Protein AF-A0A167C8M7-F1 (afdb_monomer)

Nearest PDB structures (foldseek):
  5mrf-assembly1_8  TM=6.762E-01  e=2.233E-06  Saccharomyces cerevisiae
  8any-assembly1_h  TM=6.180E-01  e=1.194E-03  Homo sapiens
  7of0-assembly1_h  TM=5.693E-01  e=2.804E-03  Homo sapiens

InterPro domains:
  IPR018305 Large ribosomal subunit protein mL50 [PF10501] (111-212)
  IPR036736 ACP-like superfamily [G3DSA:1.10.1200.10] (110-186)

Foldseek 3Di:
DDDDDDDDDDDDDDPPPPPPPDDDPDDDDCDPCVVVVVVVDDDPPDPDPDDDDPVVVVVVVVVVPPPPPPPPPPPDDDDDDDDPPPPCVVVCPPDDDPDQQDAAADLPADLVQLVVQLVVLLCVLVVPDPCPDDDQQADFPPPPVSLVSSVSSSCRSVSHDDDVVQSVVDTTSVSVSCCCVPRHYSDDADPVCRPDDDDDQVVCPPHPDDDDDPVVVVVVVVVVVVVVVVVVVVVVVVVVVVVVVVVVVD

Solvent-accessible surface area (backbone atoms only — not comparable to full-atom values): 16236 Å² total; per-residue (Å²): 133,91,82,92,83,81,88,81,87,80,82,74,81,82,77,79,77,78,78,75,83,73,75,84,81,70,78,87,68,87,48,85,65,50,58,59,53,50,73,69,57,68,72,87,87,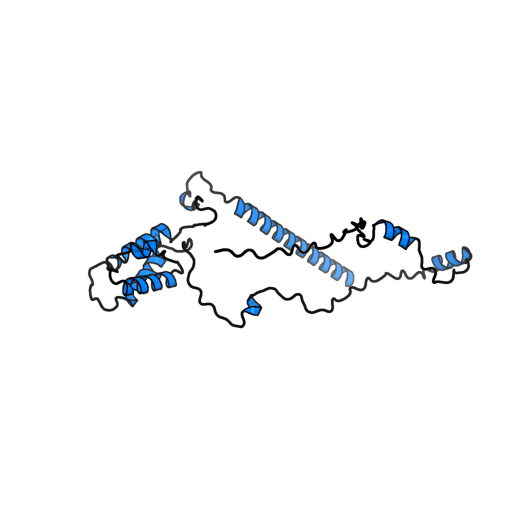56,84,81,77,76,87,72,58,72,70,59,58,51,52,50,64,73,66,64,71,71,74,78,76,69,79,72,77,74,79,76,77,86,86,69,81,73,81,77,75,85,53,64,75,75,72,41,78,88,67,80,79,86,75,74,52,80,35,66,48,37,53,86,42,49,67,66,59,53,53,51,39,52,49,55,38,42,57,70,76,54,75,79,66,86,68,86,80,65,62,75,41,74,41,72,34,78,54,63,68,58,37,50,54,44,53,51,46,37,23,62,72,71,44,30,42,78,55,67,81,53,62,74,69,48,48,31,47,41,51,51,50,53,48,41,52,76,62,16,34,56,29,84,83,45,89,93,44,79,86,66,80,85,79,64,66,74,82,38,64,94,51,102,60,84,86,76,63,68,66,61,51,54,53,50,53,53,49,53,51,52,50,52,52,50,52,51,53,51,52,51,50,53,53,50,52,53,50,51,52,52,64,74,76,106

Mean predicted aligned error: 18.09 Å

Sequence (250 aa):
MLSLRRSLQTIAPRLALQQHRQLSSSIPRSNLFDFFRRAGVKDESKPVPKQTKTKDVMKELESGESEVVSDKRVKLRVLGAPPKDESWEQERNQFEVNAWPLKATAPELQETQVTEALQNAYNKHFTSSNDTSASYLDQSLDDLNLRFSYTKEVSRELSVIIPDAVLSKVQTIGDVYEYLTTKVAGRRYDENQPEAIYLDPKEFEGLNITIRDAISEKRNKKLRFKEALAGARNAEKARQEELLQKALNS

Radius of gyration: 40.82 Å; Cα contacts (8 Å, |Δi|>4): 119; chains: 1; bounding box: 122×53×118 Å

Organism: NCBI:txid796027

pLDDT: mean 78.9, std 16.93, range [40.25, 97.81]

Structure (mmCIF, N/CA/C/O backbone):
data_AF-A0A167C8M7-F1
#
_entry.id   AF-A0A167C8M7-F1
#
loop_
_atom_site.group_PDB
_atom_site.id
_atom_site.type_symbol
_atom_site.label_atom_id
_atom_site.label_alt_id
_atom_site.label_comp_id
_atom_site.label_asym_id
_atom_site.label_entity_id
_atom_site.label_seq_id
_atom_site.pdbx_PDB_ins_code
_atom_site.Cartn_x
_atom_site.Cartn_y
_atom_site.Cartn_z
_atom_site.occupancy
_atom_site.B_iso_or_equiv
_atom_site.auth_seq_id
_atom_site.auth_comp_id
_atom_site.auth_asym_id
_atom_site.auth_atom_id
_atom_site.pdbx_PDB_model_num
ATOM 1 N N . MET A 1 1 ? -77.898 13.183 -22.026 1.00 40.25 1 MET A N 1
ATOM 2 C CA . MET A 1 1 ? -77.625 14.331 -22.920 1.00 40.25 1 MET A CA 1
ATOM 3 C C . MET A 1 1 ? -76.285 14.065 -23.599 1.00 40.25 1 MET A C 1
ATOM 5 O O . MET A 1 1 ? -75.279 14.039 -22.915 1.00 40.25 1 MET A O 1
ATOM 9 N N . LEU A 1 2 ? -76.268 13.476 -24.798 1.00 44.06 2 LEU A N 1
ATOM 10 C CA . LEU A 1 2 ? -76.227 14.173 -26.096 1.00 44.06 2 LEU A CA 1
ATOM 11 C C . LEU A 1 2 ? -75.115 15.228 -26.182 1.00 44.06 2 LEU A C 1
ATOM 13 O O . LEU A 1 2 ? -75.292 16.328 -25.678 1.00 44.06 2 LEU A O 1
ATOM 17 N N . SER A 1 3 ? -74.030 14.904 -26.896 1.00 44.78 3 SER A N 1
ATOM 18 C CA . SER A 1 3 ? -73.444 15.790 -27.917 1.00 44.78 3 SER A CA 1
ATOM 19 C C . SER A 1 3 ? -72.252 15.123 -28.622 1.00 44.78 3 SER A C 1
ATOM 21 O O . SER A 1 3 ? -71.122 15.149 -28.141 1.00 44.78 3 SER A O 1
ATOM 23 N N . LEU A 1 4 ? -72.525 14.581 -29.812 1.00 50.12 4 LEU A N 1
ATOM 24 C CA . LEU A 1 4 ? -71.560 14.345 -30.888 1.00 50.12 4 LEU A CA 1
ATOM 25 C C . LEU A 1 4 ? -70.934 15.663 -31.370 1.00 50.12 4 LEU A C 1
ATOM 27 O O . LEU A 1 4 ? -71.700 16.570 -31.684 1.00 50.12 4 LEU A O 1
ATOM 31 N N . ARG A 1 5 ? -69.612 15.706 -31.612 1.00 51.19 5 ARG A N 1
ATOM 32 C CA . ARG A 1 5 ? -68.960 16.474 -32.708 1.00 51.19 5 ARG A CA 1
ATOM 33 C C . ARG A 1 5 ? -67.651 15.765 -33.097 1.00 51.19 5 ARG A C 1
ATOM 35 O O . ARG A 1 5 ? -66.756 15.639 -32.279 1.00 51.19 5 ARG A O 1
ATOM 42 N N . ARG A 1 6 ? -67.653 15.031 -34.215 1.00 48.00 6 ARG A N 1
ATOM 43 C CA . ARG A 1 6 ? -67.211 15.429 -35.574 1.00 48.00 6 ARG A CA 1
ATOM 44 C C . ARG A 1 6 ? -65.689 15.411 -35.781 1.00 48.00 6 ARG A C 1
ATOM 46 O O . ARG A 1 6 ? -64.985 16.363 -35.482 1.00 48.00 6 ARG A O 1
ATOM 53 N N . SER A 1 7 ? -65.264 14.294 -36.371 1.00 53.62 7 SER A N 1
ATOM 54 C CA . SER A 1 7 ? -64.335 14.156 -37.500 1.00 53.62 7 SER A CA 1
ATOM 55 C C . SER A 1 7 ? -63.682 15.428 -38.052 1.00 53.62 7 SER A C 1
ATOM 57 O O . SER A 1 7 ? -64.384 16.273 -38.603 1.00 53.62 7 SER A O 1
ATOM 59 N N . LEU A 1 8 ? -62.350 15.418 -38.109 1.00 45.66 8 LEU A N 1
ATOM 60 C CA . LEU A 1 8 ? -61.586 15.741 -39.317 1.00 45.66 8 LEU A CA 1
ATOM 61 C C . LEU A 1 8 ? -60.343 14.838 -39.345 1.00 45.66 8 LEU A C 1
ATOM 63 O O . LEU A 1 8 ? -59.376 15.062 -38.627 1.00 45.66 8 LEU A O 1
ATOM 67 N N . GLN A 1 9 ? -60.404 13.779 -40.155 1.00 48.75 9 GLN A N 1
ATOM 68 C CA . GLN A 1 9 ? -59.218 13.058 -40.607 1.00 48.75 9 GLN A CA 1
ATOM 69 C C . GLN A 1 9 ? -58.539 13.925 -41.667 1.00 48.75 9 GLN A C 1
ATOM 71 O O . GLN A 1 9 ? -59.037 14.062 -42.784 1.00 48.75 9 GLN A O 1
ATOM 76 N N . THR A 1 10 ? -57.409 14.526 -41.322 1.00 47.88 10 THR A N 1
ATOM 77 C CA . THR A 1 10 ? -56.488 15.104 -42.297 1.00 47.88 10 THR A CA 1
ATOM 78 C C . THR A 1 10 ? -55.690 13.973 -42.937 1.00 47.88 10 THR A C 1
ATOM 80 O O . THR A 1 10 ? -54.764 13.411 -42.357 1.00 47.88 10 THR A O 1
ATOM 83 N N . ILE A 1 11 ? -56.092 13.618 -44.155 1.00 50.69 11 ILE A N 1
ATOM 84 C CA . ILE A 1 11 ? -55.345 12.748 -45.061 1.00 50.69 11 ILE A CA 1
ATOM 85 C C . ILE A 1 11 ? -54.146 13.560 -45.563 1.00 50.69 11 ILE A C 1
ATOM 87 O O . ILE A 1 11 ? -54.296 14.444 -46.403 1.00 50.69 11 ILE A O 1
ATOM 91 N N . ALA A 1 12 ? -52.960 13.291 -45.022 1.00 53.34 12 ALA A N 1
ATOM 92 C CA . ALA A 1 12 ? -51.718 13.817 -45.575 1.00 53.34 12 ALA A CA 1
ATOM 93 C C . ALA A 1 12 ? -51.323 12.999 -46.823 1.00 53.34 12 ALA A C 1
ATOM 95 O O . ALA A 1 12 ? -51.389 11.765 -46.787 1.00 53.34 12 ALA A O 1
ATOM 96 N N . PRO A 1 13 ? -50.904 13.640 -47.928 1.00 54.22 13 PRO A N 1
ATOM 97 C CA . PRO A 1 13 ? -50.446 12.927 -49.110 1.00 54.22 13 PRO A CA 1
ATOM 98 C C . PRO A 1 13 ? -49.127 12.207 -48.813 1.00 54.22 13 PRO A C 1
ATOM 100 O O . PRO A 1 13 ? -48.150 12.788 -48.340 1.00 54.22 13 PRO A O 1
ATOM 103 N N . ARG A 1 14 ? -49.117 10.908 -49.108 1.00 46.34 14 ARG A N 1
ATOM 104 C CA . ARG A 1 14 ? -47.959 10.018 -49.036 1.00 46.34 14 ARG A CA 1
ATOM 105 C C . ARG A 1 14 ? -46.930 10.484 -50.074 1.00 46.34 14 ARG A C 1
ATOM 107 O O . ARG A 1 14 ? -47.054 10.167 -51.253 1.00 46.34 14 ARG A O 1
ATOM 114 N N . LEU A 1 15 ? -45.938 11.264 -49.643 1.00 46.91 15 LEU A N 1
ATOM 115 C CA . LEU A 1 15 ? -44.771 11.601 -50.457 1.00 46.91 15 LEU A CA 1
ATOM 116 C C . LEU A 1 15 ? -44.031 10.303 -50.796 1.00 46.91 15 LEU A C 1
ATOM 118 O O . LEU A 1 15 ? -43.447 9.652 -49.929 1.00 46.91 15 LEU A O 1
ATOM 122 N N . ALA A 1 16 ? -44.107 9.904 -52.062 1.00 53.62 16 ALA A N 1
ATOM 123 C CA . ALA A 1 16 ? -43.316 8.821 -52.614 1.00 53.62 16 ALA A CA 1
ATOM 124 C C . ALA A 1 16 ? -41.836 9.226 -52.570 1.00 53.62 16 ALA A C 1
ATOM 126 O O . ALA A 1 16 ? -41.355 9.977 -53.415 1.00 53.62 16 ALA A O 1
ATOM 127 N N . LEU A 1 17 ? -41.114 8.737 -51.562 1.00 49.03 17 LEU A N 1
ATOM 128 C CA . LEU A 1 17 ? -39.657 8.769 -51.534 1.00 49.03 17 LEU A CA 1
ATOM 129 C C . LEU A 1 17 ? -39.145 7.867 -52.661 1.00 49.03 17 LEU A C 1
ATOM 131 O O . LEU A 1 17 ? -39.061 6.647 -52.511 1.00 49.03 17 LEU A O 1
ATOM 135 N N . GLN A 1 18 ? -38.817 8.473 -53.803 1.00 54.31 18 GLN A N 1
ATOM 136 C CA . GLN A 1 18 ? -37.949 7.860 -54.799 1.00 54.31 18 GLN A CA 1
ATOM 137 C C . GLN A 1 18 ? -36.628 7.504 -54.111 1.00 54.31 18 GLN A C 1
ATOM 139 O O . GLN A 1 18 ? -35.797 8.365 -53.826 1.00 54.31 18 GLN A O 1
ATOM 144 N N . GLN A 1 19 ? -36.435 6.218 -53.834 1.00 53.78 19 GLN A N 1
ATOM 145 C CA . GLN A 1 19 ? -35.141 5.676 -53.453 1.00 53.78 19 GLN A CA 1
ATOM 146 C C . GLN A 1 19 ? -34.231 5.709 -54.684 1.00 53.78 19 GLN A C 1
ATOM 148 O O . GLN A 1 19 ? -34.108 4.730 -55.421 1.00 53.78 19 GLN A O 1
ATOM 153 N N . HIS A 1 20 ? -33.587 6.849 -54.926 1.00 51.12 20 HIS A N 1
ATOM 154 C CA . HIS A 1 20 ? -32.415 6.872 -55.785 1.00 51.12 20 HIS A CA 1
ATOM 155 C C . HIS A 1 20 ? -31.320 6.064 -55.090 1.00 51.12 20 HIS A C 1
ATOM 157 O O . HIS A 1 20 ? -30.778 6.467 -54.062 1.00 51.12 20 HIS A O 1
ATOM 163 N N . ARG A 1 21 ? -31.010 4.898 -55.660 1.00 52.81 21 ARG A N 1
ATOM 164 C CA . ARG A 1 21 ? -29.826 4.101 -55.337 1.00 52.81 21 ARG A CA 1
ATOM 165 C C . ARG A 1 21 ? -28.597 4.948 -55.683 1.00 52.81 21 ARG A C 1
ATOM 167 O O . ARG A 1 21 ? -28.106 4.912 -56.808 1.00 52.81 21 ARG A O 1
ATOM 174 N N . GLN A 1 22 ? -28.137 5.769 -54.746 1.00 59.94 22 GLN A N 1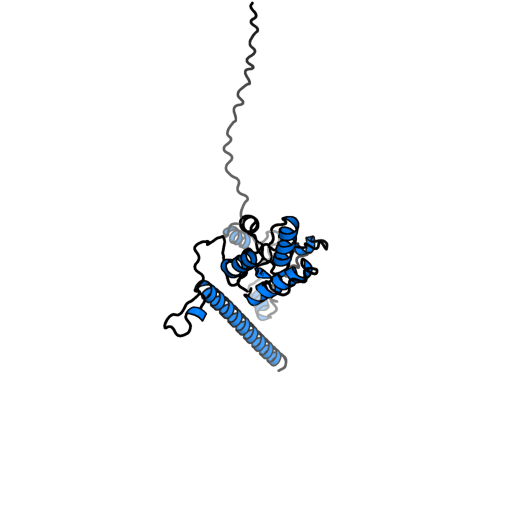
ATOM 175 C CA . GLN A 1 22 ? -26.849 6.431 -54.877 1.00 59.94 22 GLN A CA 1
ATOM 176 C C . GLN A 1 22 ? -25.775 5.379 -54.606 1.00 59.94 22 GLN A C 1
ATOM 178 O O . GLN A 1 22 ? -25.647 4.865 -53.496 1.00 59.94 22 GLN A O 1
ATOM 183 N N . LEU A 1 23 ? -25.060 4.993 -55.662 1.00 59.38 23 LEU A N 1
ATOM 184 C CA . LEU A 1 23 ? -23.834 4.214 -55.539 1.00 59.38 23 LEU A CA 1
ATOM 185 C C . LEU A 1 23 ? -22.848 5.036 -54.703 1.00 59.38 23 LEU A C 1
ATOM 187 O O . LEU A 1 23 ? -22.709 6.238 -54.929 1.00 59.38 23 LEU A O 1
ATOM 191 N N . SER A 1 24 ? -22.199 4.412 -53.718 1.00 52.16 24 SER A N 1
ATOM 192 C CA . SER A 1 24 ? -21.278 5.115 -52.831 1.00 52.16 24 SER A CA 1
ATOM 193 C C . SER A 1 24 ? -20.104 5.681 -53.635 1.00 52.16 24 SER A C 1
ATOM 195 O O . SER A 1 24 ? -19.261 4.956 -54.158 1.00 52.16 24 SER A O 1
ATOM 197 N N . SER A 1 25 ? -20.032 7.006 -53.742 1.00 56.84 25 SER A N 1
ATOM 198 C CA . SER A 1 25 ? -18.831 7.677 -54.224 1.00 56.84 25 SER A CA 1
ATOM 199 C C . SER A 1 25 ? -17.836 7.735 -53.067 1.00 56.84 25 SER A C 1
ATOM 201 O O . SER A 1 25 ? -17.826 8.681 -52.278 1.00 56.84 25 SER A O 1
ATOM 203 N N . SER A 1 26 ? -17.021 6.695 -52.911 1.00 59.31 26 SER A N 1
ATOM 204 C CA . SER A 1 26 ? -15.852 6.791 -52.040 1.00 59.31 26 SER A CA 1
ATOM 205 C C . SER A 1 26 ? -14.874 7.810 -52.626 1.00 59.31 26 SER A C 1
ATOM 207 O O . SER A 1 26 ? -14.580 7.764 -53.820 1.00 59.31 26 SER A O 1
ATOM 209 N N . ILE A 1 27 ? -14.350 8.693 -51.775 1.00 60.81 27 ILE A N 1
ATOM 210 C CA . ILE A 1 27 ? -13.248 9.615 -52.085 1.00 60.81 27 ILE A CA 1
ATOM 211 C C . ILE A 1 27 ? -12.134 8.826 -52.801 1.00 60.81 27 ILE A C 1
ATOM 213 O O . ILE A 1 27 ? -11.752 7.767 -52.289 1.00 60.81 27 ILE A O 1
ATOM 217 N N . PRO A 1 28 ? -11.616 9.286 -53.959 1.00 60.00 28 PRO A N 1
ATOM 218 C CA . PRO A 1 28 ? -10.570 8.575 -54.682 1.00 60.00 28 PRO A CA 1
ATOM 219 C C . PRO A 1 28 ? -9.331 8.474 -53.792 1.00 60.00 28 PRO A C 1
ATOM 221 O O . PRO A 1 28 ? -8.640 9.456 -53.527 1.00 60.00 28 PRO A O 1
ATOM 224 N N . ARG A 1 29 ? -9.072 7.268 -53.288 1.00 62.25 29 ARG A N 1
ATOM 225 C CA . ARG A 1 29 ? -7.808 6.947 -52.634 1.00 62.25 29 ARG A CA 1
ATOM 226 C C . ARG A 1 29 ? -6.784 6.750 -53.738 1.00 62.25 29 ARG A C 1
ATOM 228 O O . ARG A 1 29 ? -7.039 5.991 -54.668 1.00 62.25 29 ARG A O 1
ATOM 235 N N . SER A 1 30 ? -5.651 7.439 -53.631 1.00 68.62 30 SER A N 1
ATOM 236 C CA . SER A 1 30 ? -4.503 7.226 -54.509 1.00 68.62 30 SER A CA 1
ATOM 237 C C . SER A 1 30 ? -4.119 5.751 -54.446 1.00 68.62 30 SER A C 1
ATOM 239 O O . SER A 1 30 ? -3.636 5.275 -53.413 1.00 68.62 30 SER A O 1
ATOM 241 N N . ASN A 1 31 ? -4.392 5.012 -55.514 1.00 70.75 31 ASN A N 1
ATOM 242 C CA . ASN A 1 31 ? -4.082 3.593 -55.558 1.00 70.75 31 ASN A CA 1
ATOM 243 C C . ASN A 1 31 ? -2.588 3.418 -55.834 1.00 70.75 31 ASN A C 1
ATOM 245 O O . ASN A 1 31 ? -1.957 4.260 -56.471 1.00 70.75 31 ASN A O 1
ATOM 249 N N . LEU A 1 32 ? -2.015 2.290 -55.408 1.00 71.31 32 LEU A N 1
ATOM 250 C CA . LEU A 1 32 ? -0.601 1.958 -55.644 1.00 71.31 32 LEU A CA 1
ATOM 251 C C . LEU A 1 32 ? -0.219 2.035 -57.142 1.00 71.31 32 LEU A C 1
ATOM 253 O O . LEU A 1 32 ? 0.917 2.335 -57.493 1.00 71.31 32 LEU A O 1
ATOM 257 N N . PHE A 1 33 ? -1.199 1.839 -58.030 1.00 68.88 33 PHE A N 1
ATOM 258 C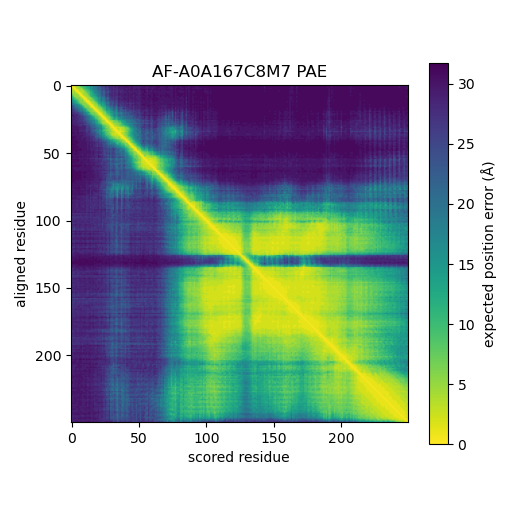 CA . PHE A 1 33 ? -1.052 1.938 -59.482 1.00 68.88 33 PHE A CA 1
ATOM 259 C C . PHE A 1 33 ? -1.110 3.368 -60.052 1.00 68.88 33 PHE A C 1
ATOM 261 O O . PHE A 1 33 ? -0.660 3.578 -61.179 1.00 68.88 33 PHE A O 1
ATOM 268 N N . ASP A 1 34 ? -1.582 4.368 -59.299 1.00 69.62 34 ASP A N 1
ATOM 269 C CA . ASP A 1 34 ? -1.527 5.776 -59.735 1.00 69.62 34 ASP A CA 1
ATOM 270 C C . ASP A 1 34 ? -0.088 6.297 -59.780 1.00 69.62 34 ASP A C 1
ATOM 272 O O . ASP A 1 34 ? 0.240 7.156 -60.600 1.00 69.62 34 ASP A O 1
ATOM 276 N N . PHE A 1 35 ? 0.798 5.734 -58.953 1.00 67.56 35 PHE A N 1
ATOM 277 C CA . PHE A 1 35 ? 2.224 6.056 -58.963 1.00 67.56 35 PHE A CA 1
ATOM 278 C C . PHE A 1 35 ? 2.883 5.673 -60.299 1.00 67.56 35 PHE A C 1
ATOM 280 O O . PHE A 1 35 ? 3.650 6.451 -60.860 1.00 67.56 35 PHE A O 1
ATOM 287 N N . PHE A 1 36 ? 2.512 4.521 -60.867 1.00 68.81 36 PHE A N 1
ATOM 288 C CA . PHE A 1 36 ? 3.015 4.072 -62.170 1.00 68.81 36 PHE A CA 1
ATOM 289 C C . PHE A 1 36 ? 2.420 4.865 -63.338 1.00 68.81 36 PHE A C 1
ATOM 291 O O . PHE A 1 36 ? 3.121 5.133 -64.311 1.00 68.81 36 PHE A O 1
ATOM 298 N N . ARG A 1 37 ? 1.159 5.305 -63.231 1.00 68.19 37 ARG A N 1
ATOM 299 C CA . ARG A 1 37 ? 0.557 6.207 -64.227 1.00 68.19 37 ARG A CA 1
ATOM 300 C C . ARG A 1 37 ? 1.222 7.584 -64.219 1.00 68.19 37 ARG A C 1
ATOM 302 O O . ARG A 1 37 ? 1.524 8.107 -65.285 1.00 68.19 37 ARG A O 1
ATOM 309 N N . ARG A 1 38 ? 1.529 8.142 -63.043 1.00 61.25 38 ARG A N 1
ATOM 310 C CA . ARG A 1 38 ? 2.272 9.411 -62.922 1.00 61.25 38 ARG A CA 1
ATOM 311 C C . ARG A 1 38 ? 3.724 9.313 -63.384 1.00 61.25 38 ARG A C 1
ATOM 313 O O . ARG A 1 38 ? 4.218 10.261 -63.973 1.00 61.25 38 ARG A O 1
ATOM 320 N N . ALA A 1 39 ? 4.393 8.179 -63.182 1.00 60.41 39 ALA A N 1
ATOM 321 C CA . ALA A 1 39 ? 5.754 7.979 -63.685 1.00 60.41 39 ALA A CA 1
ATOM 322 C C . ALA A 1 39 ? 5.833 7.931 -65.229 1.00 60.41 39 ALA A C 1
ATOM 324 O O . ALA A 1 39 ? 6.894 8.197 -65.792 1.00 60.41 39 ALA A O 1
ATOM 325 N N . GLY A 1 40 ? 4.724 7.610 -65.909 1.00 56.81 40 GLY A N 1
ATOM 326 C CA . GLY A 1 40 ? 4.611 7.642 -67.373 1.00 56.81 40 GLY A CA 1
ATOM 327 C C . GLY A 1 40 ? 4.167 8.991 -67.948 1.00 56.81 40 GLY A C 1
ATOM 328 O O . GLY A 1 40 ? 4.522 9.315 -69.078 1.00 56.81 40 GLY A O 1
ATOM 329 N N . VAL A 1 41 ? 3.439 9.802 -67.176 1.00 56.47 41 VAL A N 1
ATOM 330 C CA . VAL A 1 41 ? 3.037 11.162 -67.563 1.00 56.47 41 VAL A CA 1
ATOM 331 C C . VAL A 1 41 ? 4.114 12.134 -67.087 1.00 56.47 41 VAL A C 1
ATOM 333 O O . VAL A 1 41 ? 3.990 12.784 -66.053 1.00 56.47 41 VAL A O 1
ATOM 336 N N . LYS A 1 42 ? 5.213 12.206 -67.843 1.00 56.00 42 LYS A N 1
ATOM 337 C CA . LYS A 1 42 ? 6.086 13.382 -67.789 1.00 56.00 42 LYS A CA 1
ATOM 338 C C . LYS A 1 42 ? 5.271 14.564 -68.304 1.00 56.00 42 LYS A C 1
ATOM 340 O O . LYS A 1 42 ? 4.734 14.483 -69.401 1.00 56.00 42 LYS A O 1
ATOM 345 N N . ASP A 1 43 ? 5.180 15.614 -67.497 1.00 50.06 43 ASP A N 1
ATOM 346 C CA . ASP A 1 43 ? 4.504 16.876 -67.798 1.00 50.06 43 ASP A CA 1
ATOM 347 C C . ASP A 1 43 ? 4.610 17.270 -69.284 1.00 50.06 43 ASP A C 1
ATOM 349 O O . ASP A 1 43 ? 5.696 17.577 -69.780 1.00 50.06 43 ASP A O 1
ATOM 353 N N . GLU A 1 44 ? 3.479 17.325 -69.993 1.00 52.06 44 GLU A N 1
ATOM 354 C CA . GLU A 1 44 ? 3.394 17.808 -71.385 1.00 52.06 44 GLU A CA 1
ATOM 355 C C . GLU A 1 44 ? 3.645 19.329 -71.510 1.00 52.06 44 GLU A C 1
ATOM 357 O O . GLU A 1 44 ? 3.519 19.908 -72.584 1.00 52.06 44 GLU A O 1
ATOM 362 N N . SER A 1 45 ? 4.046 20.004 -70.427 1.00 53.28 45 SER A N 1
ATOM 363 C CA . SER A 1 45 ? 4.349 21.439 -70.402 1.00 53.28 45 SER A CA 1
ATOM 364 C C . SER A 1 45 ? 5.837 21.770 -70.583 1.00 53.28 45 SER A C 1
ATOM 366 O O . SER A 1 45 ? 6.262 22.876 -70.243 1.00 53.28 45 SER A O 1
ATOM 368 N N . LYS A 1 46 ? 6.655 20.842 -71.094 1.00 50.75 46 LYS A N 1
ATOM 369 C CA . LYS A 1 46 ? 8.033 21.132 -71.528 1.00 50.75 46 LYS A CA 1
ATOM 370 C C . LYS A 1 46 ? 8.160 20.849 -73.028 1.00 50.75 46 LYS A C 1
ATOM 372 O O . LYS A 1 46 ? 7.818 19.744 -73.447 1.00 50.75 46 LYS A O 1
ATOM 377 N N . PRO A 1 47 ? 8.639 21.804 -73.852 1.00 46.69 47 PRO A N 1
ATOM 378 C CA . PRO A 1 47 ? 8.833 21.556 -75.276 1.00 46.69 47 PRO A CA 1
ATOM 379 C C . PRO A 1 47 ? 9.802 20.384 -75.455 1.00 46.69 47 PRO A C 1
ATOM 381 O O . PRO A 1 47 ? 10.867 20.353 -74.838 1.00 46.69 47 PRO A O 1
ATOM 384 N N . VAL A 1 48 ? 9.408 19.413 -76.281 1.00 51.69 48 VAL A N 1
ATOM 385 C CA . VAL A 1 48 ? 10.208 18.234 -76.640 1.00 51.69 48 VAL A CA 1
ATOM 386 C C . VAL A 1 48 ? 11.629 18.681 -77.017 1.00 51.69 48 VAL A C 1
ATOM 388 O O . VAL A 1 48 ? 11.773 19.451 -77.974 1.00 51.69 48 VAL A O 1
ATOM 391 N N . PRO A 1 49 ? 12.691 18.239 -76.315 1.00 53.81 49 PRO A N 1
ATOM 392 C CA . PRO A 1 49 ? 14.043 18.542 -76.750 1.00 53.81 49 PRO A CA 1
ATOM 393 C C . PRO A 1 49 ? 14.295 17.813 -78.073 1.00 53.81 49 PRO A C 1
ATOM 395 O O . PRO A 1 49 ? 14.038 16.615 -78.205 1.00 53.81 49 PRO A O 1
ATOM 398 N N . LYS A 1 50 ? 14.764 18.560 -79.079 1.00 59.84 50 LYS A N 1
ATOM 399 C CA . LYS A 1 50 ? 15.205 18.007 -80.366 1.00 59.84 50 LYS A CA 1
ATOM 400 C C . LYS A 1 50 ? 16.186 16.865 -80.097 1.00 59.84 50 LYS A C 1
ATOM 402 O O . LYS A 1 50 ? 17.090 17.026 -79.284 1.00 59.84 50 LYS A O 1
ATOM 407 N N . GLN A 1 51 ? 15.999 15.736 -80.781 1.00 56.84 51 GLN A N 1
ATOM 408 C CA . GLN A 1 51 ? 16.870 14.565 -80.678 1.00 56.84 51 GLN A CA 1
ATOM 409 C C . GLN A 1 51 ? 18.331 14.983 -80.892 1.00 56.84 51 GLN A C 1
ATOM 411 O O . GLN A 1 51 ? 18.727 15.342 -82.003 1.00 56.84 51 GLN A O 1
ATOM 416 N N . THR A 1 52 ? 19.126 14.968 -79.826 1.00 59.25 52 THR A N 1
ATOM 417 C CA . THR A 1 52 ? 20.574 15.138 -79.915 1.00 59.25 52 THR A CA 1
ATOM 418 C C . THR A 1 52 ? 21.193 13.835 -80.408 1.00 59.25 52 THR A C 1
ATOM 420 O O . THR A 1 52 ? 20.693 12.736 -80.154 1.00 59.25 52 THR A O 1
ATOM 423 N N . LYS A 1 53 ? 22.260 13.948 -81.200 1.00 72.31 53 LYS A N 1
ATOM 424 C CA . LYS A 1 53 ? 22.952 12.785 -81.759 1.00 72.31 53 LYS A CA 1
ATOM 425 C C . LYS A 1 53 ? 23.685 12.068 -80.627 1.00 72.31 53 LYS A C 1
ATOM 427 O O . LYS A 1 53 ? 24.274 12.704 -79.761 1.00 72.31 53 LYS A O 1
ATOM 432 N N . THR A 1 54 ? 23.728 10.739 -80.677 1.00 67.38 54 THR A N 1
ATOM 433 C CA . THR A 1 54 ? 24.322 9.871 -79.642 1.00 67.38 54 THR A CA 1
ATOM 434 C C . THR A 1 54 ? 25.778 10.218 -79.305 1.00 67.38 54 THR A C 1
ATOM 436 O O . THR A 1 54 ? 26.235 9.951 -78.202 1.00 67.38 54 THR A O 1
ATOM 439 N N . LYS A 1 55 ? 26.502 10.850 -80.239 1.00 70.06 55 LYS A N 1
ATOM 440 C CA . LYS A 1 55 ? 27.886 11.305 -80.048 1.00 70.06 55 LYS A CA 1
ATOM 441 C C . LYS A 1 55 ? 28.021 12.463 -79.056 1.00 70.06 55 LYS A C 1
ATOM 443 O O . LYS A 1 55 ? 29.037 12.542 -78.377 1.00 70.06 55 LYS A O 1
ATOM 448 N N . ASP A 1 56 ? 27.020 13.333 -78.969 1.00 67.00 56 ASP A N 1
ATOM 449 C CA . ASP A 1 56 ? 27.062 14.498 -78.080 1.00 67.00 56 ASP A CA 1
ATOM 450 C C . ASP A 1 56 ? 26.744 14.077 -76.637 1.00 67.00 56 ASP A C 1
ATOM 452 O O . ASP A 1 56 ? 27.415 14.502 -75.704 1.00 67.00 56 ASP A O 1
ATOM 456 N N . VAL A 1 57 ? 25.825 13.118 -76.476 1.00 65.38 57 VAL A N 1
ATOM 457 C CA . VAL A 1 57 ? 25.497 12.499 -75.178 1.00 65.38 57 VAL A CA 1
ATOM 458 C C . VAL A 1 57 ? 26.679 11.705 -74.611 1.00 65.38 57 VAL A C 1
ATOM 460 O O . VAL A 1 57 ? 26.928 11.737 -73.411 1.00 65.38 57 VAL A O 1
ATOM 463 N N . MET A 1 58 ? 27.437 11.001 -75.462 1.00 65.88 58 MET A N 1
ATOM 464 C CA . MET A 1 58 ? 28.647 10.295 -75.017 1.00 65.88 58 MET A CA 1
ATOM 465 C C . MET A 1 58 ? 29.733 11.266 -74.533 1.00 65.88 58 MET A C 1
ATOM 467 O O . MET A 1 58 ? 30.383 10.983 -73.534 1.00 65.88 58 MET A O 1
ATOM 471 N N . LYS A 1 59 ? 29.879 12.434 -75.174 1.00 72.19 59 LYS A N 1
ATOM 472 C CA . LYS A 1 59 ? 30.828 13.467 -74.731 1.00 72.19 59 LYS A CA 1
ATOM 473 C C . LYS A 1 59 ? 30.461 14.089 -73.382 1.00 72.19 59 LYS A C 1
ATOM 475 O O . LYS A 1 59 ? 31.363 14.325 -72.590 1.00 72.19 59 LYS A O 1
ATOM 480 N N . GLU A 1 60 ? 29.178 14.331 -73.113 1.00 64.38 60 GLU A N 1
ATOM 481 C CA . GLU A 1 60 ? 28.711 14.826 -71.802 1.00 64.38 60 GLU A CA 1
ATOM 482 C C . GLU A 1 60 ? 28.901 13.798 -70.674 1.00 64.38 60 GLU A C 1
ATOM 484 O O . GLU A 1 60 ? 29.168 14.163 -69.532 1.00 64.38 60 GLU A O 1
ATOM 489 N N . LEU A 1 61 ? 28.787 12.501 -70.981 1.00 60.91 61 LEU A N 1
ATOM 490 C CA . LEU A 1 61 ? 29.063 11.432 -70.016 1.00 60.91 61 LEU A CA 1
ATOM 491 C C . LEU A 1 61 ? 30.563 11.293 -69.721 1.00 60.91 61 LEU A C 1
ATOM 493 O O . LEU A 1 61 ? 30.939 11.047 -68.576 1.00 60.91 61 LEU A O 1
ATOM 497 N N . GLU A 1 62 ? 31.418 11.461 -70.733 1.00 63.59 62 GLU A N 1
ATOM 498 C CA . GLU A 1 62 ? 32.878 11.416 -70.584 1.00 63.59 62 GLU A CA 1
ATOM 499 C C . GLU A 1 62 ? 33.450 12.665 -69.892 1.00 63.59 62 GLU A C 1
ATOM 501 O O . GLU A 1 62 ? 34.483 12.566 -69.230 1.00 63.59 62 GLU A O 1
ATOM 506 N N . SER A 1 63 ? 32.787 13.826 -69.990 1.00 66.62 63 SER A N 1
ATOM 507 C CA . SER A 1 63 ? 33.211 15.058 -69.306 1.00 66.62 63 SER A CA 1
ATOM 508 C C . SER A 1 63 ? 32.868 15.096 -67.812 1.00 66.62 63 SER A C 1
ATOM 510 O O . SER A 1 63 ? 33.315 16.004 -67.116 1.00 66.62 63 SER A O 1
ATOM 512 N N . GLY A 1 64 ? 32.115 14.118 -67.291 1.00 55.09 64 GLY A N 1
ATOM 513 C CA . GLY A 1 64 ? 31.846 13.972 -65.855 1.00 55.09 64 GLY A CA 1
ATOM 514 C C . GLY A 1 64 ? 30.984 15.078 -65.227 1.00 55.09 64 GLY A C 1
ATOM 515 O O . GLY A 1 64 ? 30.839 15.110 -64.008 1.00 55.09 64 GLY A O 1
ATOM 516 N N . GLU A 1 65 ? 30.382 15.960 -66.028 1.00 48.78 65 GLU A N 1
ATOM 517 C CA . GLU A 1 65 ? 29.612 17.131 -65.572 1.00 48.78 65 GLU A CA 1
ATOM 518 C C . GLU A 1 65 ? 28.123 16.844 -65.307 1.00 48.78 65 GLU A C 1
ATOM 520 O O . GLU A 1 65 ? 27.311 17.762 -65.189 1.00 48.78 65 GLU A O 1
ATOM 525 N N . SER A 1 66 ? 27.718 15.581 -65.155 1.00 49.31 66 SER A N 1
ATOM 526 C CA . SER A 1 66 ? 26.397 15.298 -64.594 1.00 49.31 66 SER A CA 1
ATOM 527 C C . SER A 1 66 ? 26.458 15.473 -63.077 1.00 49.31 66 SER A C 1
ATOM 529 O O . SER A 1 66 ? 26.673 14.508 -62.336 1.00 49.31 66 SER A O 1
ATOM 531 N N . GLU A 1 67 ? 26.272 16.707 -62.605 1.00 50.88 67 GLU A N 1
ATOM 532 C CA . GLU A 1 67 ? 25.914 16.950 -61.212 1.00 50.88 67 GLU A CA 1
ATOM 533 C C . GLU A 1 67 ? 24.666 16.119 -60.909 1.00 50.88 67 GLU A C 1
ATOM 535 O O . GLU A 1 67 ? 23.552 16.414 -61.349 1.00 50.88 67 GLU A O 1
ATOM 540 N N . VAL A 1 68 ? 24.856 15.035 -60.158 1.00 46.94 68 VAL A N 1
ATOM 541 C CA . VAL A 1 68 ? 23.760 14.341 -59.500 1.00 46.94 68 VAL A CA 1
ATOM 542 C C . VAL A 1 68 ? 23.209 15.348 -58.504 1.00 46.94 68 VAL A C 1
ATOM 544 O O . VAL A 1 68 ? 23.701 15.465 -57.378 1.00 46.94 68 VAL A O 1
ATOM 547 N N . VAL A 1 69 ? 22.210 16.116 -58.942 1.00 51.72 69 VAL A N 1
ATOM 548 C CA . VAL A 1 69 ? 21.379 16.950 -58.082 1.00 51.72 69 VAL A CA 1
ATOM 549 C C . VAL A 1 69 ? 20.665 15.978 -57.159 1.00 51.72 69 VAL A C 1
ATOM 551 O O . VAL A 1 69 ? 19.582 15.472 -57.439 1.00 51.72 69 VAL A O 1
ATOM 554 N N . SER A 1 70 ? 21.352 15.613 -56.080 1.00 52.94 70 SER A N 1
ATOM 555 C CA . SER A 1 70 ? 20.751 14.908 -54.971 1.00 52.94 70 SER A CA 1
ATOM 556 C C . SER A 1 70 ? 19.607 15.797 -54.513 1.00 52.94 70 SER A C 1
ATOM 558 O O . SER A 1 70 ? 19.834 16.892 -53.998 1.00 52.94 70 SER A O 1
ATOM 560 N N . ASP A 1 71 ? 18.377 15.358 -54.774 1.00 54.09 71 ASP A N 1
ATOM 561 C CA . ASP A 1 71 ? 17.176 15.958 -54.215 1.00 54.09 71 ASP A CA 1
ATOM 562 C C . ASP A 1 71 ? 17.320 15.891 -52.693 1.00 54.09 71 ASP A C 1
ATOM 564 O O . ASP A 1 71 ? 16.953 14.910 -52.032 1.00 54.09 71 ASP A O 1
ATOM 568 N N . LYS A 1 72 ? 17.940 16.926 -52.120 1.00 61.25 72 LYS A N 1
ATOM 569 C CA . LYS A 1 72 ? 18.041 17.129 -50.684 1.00 61.25 72 LYS A CA 1
ATOM 570 C C . LYS A 1 72 ? 16.611 17.298 -50.223 1.00 61.25 72 LYS A C 1
ATOM 572 O O . LYS A 1 72 ? 16.046 18.381 -50.331 1.00 61.25 72 LYS A O 1
ATOM 577 N N . ARG A 1 73 ? 16.010 16.205 -49.748 1.00 62.78 73 ARG A N 1
ATOM 578 C CA . ARG A 1 73 ? 14.685 16.208 -49.129 1.00 62.78 73 ARG A CA 1
ATOM 579 C C . ARG A 1 73 ? 14.699 17.278 -48.046 1.00 62.78 73 ARG A C 1
ATOM 581 O O . ARG A 1 73 ? 15.282 17.080 -46.978 1.00 62.78 73 ARG A O 1
ATOM 588 N N . VAL A 1 74 ? 14.110 18.429 -48.352 1.00 67.56 74 VAL A N 1
ATOM 589 C CA . VAL A 1 74 ? 14.009 19.545 -47.423 1.00 67.56 74 VAL A CA 1
ATOM 590 C C . VAL A 1 74 ? 13.133 19.049 -46.285 1.00 67.56 74 VAL A C 1
ATOM 592 O O . VAL A 1 74 ? 11.938 18.817 -46.459 1.00 67.56 74 VAL A O 1
ATOM 595 N N . LYS A 1 75 ? 13.737 18.809 -45.118 1.00 68.50 75 LYS A N 1
ATOM 596 C CA . LYS A 1 75 ? 12.978 18.524 -43.902 1.00 68.50 75 LYS A CA 1
ATOM 597 C C . LYS A 1 75 ? 12.204 19.793 -43.571 1.00 68.50 75 LYS A C 1
ATOM 599 O O . LYS A 1 75 ? 12.780 20.763 -43.084 1.00 68.50 75 LYS A O 1
ATOM 604 N N . LEU A 1 76 ? 10.915 19.795 -43.891 1.00 75.00 76 LEU A N 1
ATOM 605 C CA . LEU A 1 76 ? 10.024 20.889 -43.544 1.00 75.00 76 LEU A CA 1
ATOM 606 C C . LEU A 1 76 ? 9.975 20.993 -42.018 1.00 75.00 76 LEU A C 1
ATOM 608 O O . LEU A 1 76 ? 9.687 20.014 -41.328 1.00 75.00 76 LEU A O 1
ATOM 612 N N . ARG A 1 77 ? 10.289 22.177 -41.488 1.00 74.12 77 ARG A N 1
ATOM 613 C CA . ARG A 1 77 ? 10.036 22.479 -40.080 1.00 74.12 77 ARG A CA 1
ATOM 614 C C . ARG A 1 77 ? 8.530 22.618 -39.918 1.00 74.12 77 ARG A C 1
ATOM 616 O O . ARG A 1 77 ? 7.908 23.399 -40.634 1.00 74.12 77 ARG A O 1
ATOM 623 N N . VAL A 1 78 ? 7.952 21.851 -39.000 1.00 78.00 78 VAL A N 1
ATOM 624 C CA . VAL A 1 78 ? 6.554 22.037 -38.615 1.00 78.00 78 VAL A CA 1
ATOM 625 C C . VAL A 1 78 ? 6.470 23.384 -37.903 1.00 78.00 78 VAL A C 1
ATOM 627 O O . VAL A 1 78 ? 7.027 23.553 -36.822 1.00 78.00 78 VAL A O 1
ATOM 630 N N . LEU A 1 79 ? 5.833 24.356 -38.550 1.00 76.12 79 LEU A N 1
ATOM 631 C CA . LEU A 1 79 ? 5.466 25.628 -37.941 1.00 76.12 79 LEU A CA 1
ATOM 632 C C . LEU A 1 79 ? 4.040 25.468 -37.409 1.00 76.12 79 LEU A C 1
ATOM 634 O O . LEU A 1 79 ? 3.093 25.354 -38.182 1.00 76.12 79 LEU A O 1
ATOM 638 N N . GLY A 1 80 ? 3.903 25.396 -36.091 1.00 75.31 80 GLY A N 1
ATOM 639 C CA . GLY A 1 80 ? 2.632 25.239 -35.393 1.00 75.31 80 GLY A CA 1
ATOM 640 C C . GLY A 1 80 ? 2.858 25.302 -33.888 1.00 75.31 80 GLY A C 1
ATOM 641 O O . GLY A 1 80 ? 3.983 25.097 -33.428 1.00 75.31 80 GLY A O 1
ATOM 642 N N . ALA A 1 81 ? 1.807 25.611 -33.125 1.00 74.56 81 ALA A N 1
ATOM 643 C CA . ALA A 1 81 ? 1.866 25.456 -31.676 1.00 74.56 81 ALA A CA 1
ATOM 644 C C . ALA A 1 81 ? 2.267 24.004 -31.351 1.00 74.56 81 ALA A C 1
ATOM 646 O O . ALA A 1 81 ? 1.802 23.092 -32.048 1.00 74.56 81 ALA A O 1
ATOM 647 N N . PRO A 1 82 ? 3.136 23.775 -30.347 1.00 73.12 82 PRO A N 1
ATOM 648 C CA . PRO A 1 82 ? 3.414 22.421 -29.895 1.00 73.12 82 PRO A CA 1
ATOM 649 C C . PRO A 1 82 ? 2.085 21.725 -29.564 1.00 73.12 82 PRO A C 1
ATOM 651 O O . PRO A 1 82 ? 1.113 22.410 -29.217 1.00 73.12 82 PRO A O 1
ATOM 654 N N . PRO A 1 83 ? 2.003 20.389 -29.705 1.00 73.75 83 PRO A N 1
ATOM 655 C CA . PRO A 1 83 ? 0.837 19.665 -29.216 1.00 73.75 83 PRO A CA 1
ATOM 656 C C . PRO A 1 83 ? 0.587 20.121 -27.778 1.00 73.75 83 PRO A C 1
ATOM 658 O O . PRO A 1 83 ? 1.534 20.197 -26.998 1.00 73.75 83 PRO A O 1
ATOM 661 N N . LYS A 1 84 ? -0.651 20.524 -27.464 1.00 71.19 84 LYS A N 1
ATOM 662 C CA . LYS A 1 84 ? -1.004 20.875 -26.088 1.00 71.19 84 LYS A CA 1
ATOM 663 C C . LYS A 1 84 ? -0.626 19.678 -25.230 1.00 71.19 84 LYS A C 1
ATOM 665 O O . LYS A 1 84 ? -1.114 18.580 -25.491 1.00 71.19 84 LYS A O 1
ATOM 670 N N . ASP A 1 85 ? 0.254 19.887 -24.261 1.00 68.56 85 ASP A N 1
ATOM 671 C CA . ASP A 1 85 ? 0.518 18.870 -23.262 1.00 68.56 85 ASP A CA 1
ATOM 672 C C . ASP A 1 85 ? -0.807 18.647 -22.526 1.00 68.56 85 ASP A C 1
ATOM 674 O O . ASP A 1 85 ? -1.278 19.514 -21.798 1.00 68.56 85 ASP A O 1
ATOM 678 N N . GLU A 1 86 ? -1.442 17.492 -22.728 1.00 68.94 86 GLU A N 1
ATOM 679 C CA . GLU A 1 86 ? -2.657 17.076 -22.003 1.00 68.94 86 GLU A CA 1
ATOM 680 C C . GLU A 1 86 ? -2.363 16.774 -20.518 1.00 68.94 86 GLU A C 1
ATOM 682 O O . GLU A 1 86 ? -3.110 16.071 -19.836 1.00 68.94 86 GLU A O 1
ATOM 687 N N . SER A 1 87 ? -1.238 17.258 -19.990 1.00 71.25 87 SER A N 1
ATOM 688 C CA . SER A 1 87 ? -0.944 17.180 -18.572 1.00 71.25 87 SER A CA 1
ATOM 689 C C . SER A 1 87 ? -1.867 18.151 -17.838 1.00 71.25 87 SER A C 1
ATOM 691 O O . SER A 1 87 ? -1.627 19.359 -17.814 1.00 71.25 87 SER A O 1
ATOM 693 N N . TRP A 1 88 ? -2.893 17.599 -17.190 1.00 74.25 88 TRP A N 1
ATOM 694 C CA . TRP A 1 88 ? -3.793 18.285 -16.251 1.00 74.25 88 TRP A CA 1
ATOM 695 C C . TRP A 1 88 ? -3.050 19.129 -15.191 1.00 74.25 88 TRP A C 1
ATOM 697 O O . TRP A 1 88 ? -3.618 20.040 -14.598 1.00 74.25 88 TRP A O 1
ATOM 707 N N . GLU A 1 89 ? -1.763 18.854 -14.964 1.00 74.44 89 GLU A N 1
ATOM 708 C CA . GLU A 1 89 ? -0.873 19.607 -14.078 1.00 74.44 89 GLU A CA 1
ATOM 709 C C . GLU A 1 89 ? -0.753 21.091 -14.461 1.00 74.44 89 GLU A C 1
ATOM 711 O O . GLU A 1 89 ? -0.734 21.945 -13.574 1.00 74.44 89 GLU A O 1
ATOM 716 N N . GLN A 1 90 ? -0.727 21.416 -15.760 1.00 73.88 90 GLN A N 1
ATOM 717 C CA . GLN A 1 90 ? -0.674 22.806 -16.240 1.00 73.88 90 GLN A CA 1
ATOM 718 C C . GLN A 1 90 ? -2.018 23.525 -16.046 1.00 73.88 90 GLN A C 1
ATOM 720 O O . GLN A 1 90 ? -2.050 24.729 -15.803 1.00 73.88 90 GLN A O 1
ATOM 725 N N . GLU A 1 91 ? -3.125 22.780 -16.085 1.00 78.25 91 GLU A N 1
ATOM 726 C CA . GLU A 1 91 ? -4.481 23.297 -15.857 1.00 78.25 91 GLU A CA 1
ATOM 727 C C . GLU A 1 91 ? -4.794 23.503 -14.368 1.00 78.25 91 GLU A C 1
ATOM 729 O O . GLU A 1 91 ? -5.776 24.161 -14.022 1.00 78.25 91 GLU A O 1
ATOM 734 N N . ARG A 1 92 ? -3.946 22.983 -13.468 1.00 78.88 92 ARG A N 1
ATOM 735 C CA . ARG A 1 92 ? -4.164 23.047 -12.020 1.00 78.88 92 ARG A CA 1
ATOM 736 C C . ARG A 1 92 ? -4.147 24.475 -11.469 1.00 78.88 92 ARG A C 1
ATOM 738 O O . ARG A 1 92 ? -4.607 24.658 -10.353 1.00 78.88 92 ARG A O 1
ATOM 745 N N . ASN A 1 93 ? -3.656 25.485 -12.202 1.00 79.75 93 ASN A N 1
ATOM 746 C CA . ASN A 1 93 ? -3.739 26.912 -11.833 1.00 79.75 93 ASN A CA 1
ATOM 747 C C . ASN A 1 93 ? -3.406 27.202 -10.351 1.00 79.75 93 ASN A C 1
ATOM 749 O O . ASN A 1 93 ? -4.116 27.950 -9.687 1.00 79.75 93 ASN A O 1
ATOM 753 N N . GLN A 1 94 ? -2.344 26.585 -9.818 1.00 83.50 94 GLN A N 1
ATOM 754 C CA . GLN A 1 94 ? -1.928 26.703 -8.406 1.00 83.50 94 GLN A CA 1
ATOM 755 C C . GLN A 1 94 ? -2.943 26.181 -7.363 1.00 83.50 94 GLN A C 1
ATOM 757 O O . GLN A 1 94 ? -2.796 26.451 -6.177 1.00 83.50 94 GLN A O 1
ATOM 762 N N . PHE A 1 95 ? -3.948 25.402 -7.763 1.00 85.50 95 PHE A N 1
ATOM 763 C CA . PHE A 1 95 ? -4.866 24.746 -6.837 1.00 85.50 95 PHE A CA 1
ATOM 764 C C . PHE A 1 95 ? -4.136 23.669 -6.024 1.00 85.50 95 PHE A C 1
ATOM 766 O O . PHE A 1 95 ? -3.561 22.727 -6.582 1.00 85.50 95 PHE A O 1
ATOM 773 N N . GLU A 1 96 ? -4.168 23.806 -4.700 1.00 83.94 96 GLU A N 1
ATOM 774 C CA . GLU A 1 96 ? -3.632 22.828 -3.756 1.00 83.94 96 GLU A CA 1
ATOM 775 C C . GLU A 1 96 ? -4.771 21.963 -3.210 1.00 83.94 96 GLU A C 1
ATOM 777 O O . GLU A 1 96 ? -5.678 22.440 -2.526 1.00 83.94 96 GLU A O 1
ATOM 782 N N . VAL A 1 97 ? -4.736 20.667 -3.529 1.00 82.44 97 VAL A N 1
ATOM 783 C CA . VAL A 1 97 ? -5.692 19.687 -3.005 1.00 82.44 97 VAL A CA 1
ATOM 784 C C . VAL A 1 97 ? -5.111 19.075 -1.739 1.00 82.44 97 VAL A C 1
ATOM 786 O O . VAL A 1 97 ? -4.204 18.247 -1.807 1.00 82.44 97 VAL A O 1
ATOM 789 N N . ASN A 1 98 ? -5.682 19.421 -0.587 1.00 82.12 98 ASN A N 1
ATOM 790 C CA . ASN A 1 98 ? -5.457 18.669 0.644 1.00 82.12 98 ASN A CA 1
ATOM 791 C C . ASN A 1 98 ? -6.270 17.372 0.582 1.00 82.12 98 ASN A C 1
ATOM 793 O O . ASN A 1 98 ? -7.429 17.327 0.997 1.00 82.12 98 ASN A O 1
ATOM 797 N N . ALA A 1 99 ? -5.679 16.333 -0.006 1.00 82.62 99 ALA A N 1
ATOM 798 C CA . ALA A 1 99 ? -6.335 15.045 -0.166 1.00 82.62 99 ALA A CA 1
ATOM 799 C C . ALA A 1 99 ? -6.487 14.341 1.189 1.00 82.62 99 ALA A C 1
ATOM 801 O O . ALA A 1 99 ? -5.521 14.165 1.930 1.00 82.62 99 ALA A O 1
ATOM 802 N N . TRP A 1 100 ? -7.713 13.917 1.494 1.00 86.31 100 TRP A N 1
ATOM 803 C CA . TRP A 1 100 ? -7.967 13.000 2.600 1.00 86.31 100 TRP A CA 1
ATOM 804 C C . TRP A 1 100 ? -7.386 11.616 2.262 1.00 86.31 100 TRP A C 1
ATOM 806 O O . TRP A 1 100 ? -7.426 11.223 1.093 1.00 86.31 100 TRP A O 1
ATOM 816 N N . PRO A 1 101 ? -6.847 10.859 3.232 1.00 84.12 101 PRO A N 1
ATOM 817 C CA . PRO A 1 101 ? -6.382 9.502 2.985 1.00 84.12 101 PRO A CA 1
ATOM 818 C C . PRO A 1 101 ? -7.485 8.595 2.437 1.00 84.12 101 PRO A C 1
ATOM 820 O O . PRO A 1 101 ? -8.587 8.521 2.974 1.00 84.12 101 PRO A O 1
ATOM 823 N N . LEU A 1 102 ? -7.155 7.874 1.364 1.00 84.38 102 LEU A N 1
ATOM 824 C CA . LEU A 1 102 ? -8.068 6.961 0.666 1.00 84.38 102 LEU A CA 1
ATOM 825 C C . LEU A 1 102 ? -7.685 5.484 0.837 1.00 84.38 102 LEU A C 1
ATOM 827 O O . LEU A 1 102 ? -8.407 4.603 0.379 1.00 84.38 102 LEU A O 1
ATOM 831 N N . LYS A 1 103 ? -6.532 5.187 1.448 1.00 88.75 103 LYS A N 1
ATOM 832 C CA . LYS A 1 103 ? -6.011 3.818 1.530 1.00 88.75 103 LYS A CA 1
ATOM 833 C C . LYS A 1 103 ? -6.711 3.053 2.649 1.00 88.75 103 LYS A C 1
ATOM 835 O O . LYS A 1 103 ? -6.627 3.464 3.800 1.00 88.75 103 LYS A O 1
ATOM 840 N N . ALA A 1 104 ? -7.357 1.935 2.324 1.00 88.31 104 ALA A N 1
ATOM 841 C CA . ALA A 1 104 ? -7.949 1.037 3.321 1.00 88.31 104 ALA A CA 1
ATOM 842 C C . ALA A 1 104 ? -6.900 0.141 4.004 1.00 88.31 104 ALA A C 1
ATOM 844 O O . ALA A 1 104 ? -7.035 -0.191 5.176 1.00 88.31 104 ALA A O 1
ATOM 845 N N . THR A 1 105 ? -5.836 -0.224 3.282 1.00 90.88 105 THR A N 1
ATOM 846 C CA . THR A 1 105 ? -4.726 -1.052 3.777 1.00 90.88 105 THR A CA 1
ATOM 847 C C . THR A 1 105 ? -3.389 -0.379 3.498 1.00 90.88 105 THR A C 1
ATOM 849 O O . THR A 1 105 ? -3.237 0.301 2.477 1.00 90.88 105 THR A O 1
ATOM 852 N N . ALA A 1 106 ? -2.403 -0.601 4.365 1.00 91.44 106 ALA A N 1
ATOM 853 C CA . ALA A 1 106 ? -1.080 -0.001 4.248 1.00 91.44 106 ALA A CA 1
ATOM 854 C C . ALA A 1 106 ? 0.013 -1.067 4.464 1.00 91.44 106 ALA A C 1
ATOM 856 O O . ALA A 1 106 ? 0.429 -1.303 5.599 1.00 91.44 106 ALA A O 1
ATOM 857 N N . PRO A 1 107 ? 0.525 -1.697 3.387 1.00 88.00 107 PRO A N 1
ATOM 858 C CA . PRO A 1 107 ? 1.502 -2.782 3.506 1.00 88.00 107 PRO A CA 1
ATOM 859 C C . PRO A 1 107 ? 2.880 -2.318 3.988 1.00 88.00 107 PRO A C 1
ATOM 861 O O . PRO A 1 107 ? 3.684 -3.129 4.429 1.00 88.00 107 PRO A O 1
ATOM 864 N N . GLU A 1 108 ? 3.168 -1.023 3.875 1.00 90.06 108 GLU A N 1
ATOM 865 C CA . GLU A 1 108 ? 4.420 -0.413 4.336 1.00 90.06 108 GLU A CA 1
ATOM 866 C C . GLU A 1 108 ? 4.396 -0.108 5.840 1.00 90.06 108 GLU A C 1
ATOM 868 O O . GLU A 1 108 ? 5.450 0.090 6.443 1.00 90.06 108 GLU A O 1
ATOM 873 N N . LEU A 1 109 ? 3.201 -0.078 6.438 1.00 92.00 109 LEU A N 1
ATOM 874 C CA . LEU A 1 109 ? 2.997 0.325 7.820 1.00 92.00 109 LEU A CA 1
ATOM 875 C C . LEU A 1 109 ? 3.439 -0.783 8.779 1.00 92.00 109 LEU A C 1
ATOM 877 O O . LEU A 1 109 ? 3.031 -1.936 8.625 1.00 92.00 109 LEU A O 1
ATOM 881 N N . GLN A 1 110 ? 4.237 -0.417 9.778 1.00 91.56 110 GLN A N 1
ATOM 882 C CA . GLN A 1 110 ? 4.668 -1.312 10.856 1.00 91.56 110 GLN A CA 1
ATOM 883 C C . GLN A 1 110 ? 3.819 -1.104 12.112 1.00 91.56 110 GLN A C 1
ATOM 885 O O . GLN A 1 110 ? 3.291 -0.015 12.344 1.00 91.56 110 GLN A O 1
ATOM 890 N N . GLU A 1 111 ? 3.738 -2.122 12.968 1.00 91.31 111 GLU A N 1
ATOM 891 C CA . GLU A 1 111 ? 2.992 -2.040 14.234 1.00 91.31 111 GLU A CA 1
ATOM 892 C C . GLU A 1 111 ? 3.503 -0.916 15.147 1.00 91.31 111 GLU A C 1
ATOM 894 O O . GLU A 1 111 ? 2.708 -0.238 15.792 1.00 91.31 111 GLU A O 1
ATOM 899 N N . THR A 1 112 ? 4.813 -0.648 15.146 1.00 92.81 112 THR A N 1
ATOM 900 C CA . THR A 1 112 ? 5.412 0.440 15.936 1.00 92.81 112 THR A CA 1
ATOM 901 C C . THR A 1 112 ? 4.871 1.812 15.531 1.00 92.81 112 THR A C 1
ATOM 903 O O . THR A 1 112 ? 4.535 2.629 16.385 1.00 92.81 112 THR A O 1
ATOM 906 N N . GLN A 1 113 ? 4.686 2.044 14.231 1.00 93.62 113 GLN A N 1
ATOM 907 C CA . GLN A 1 113 ? 4.126 3.295 13.714 1.00 93.62 113 GLN A CA 1
ATOM 908 C C . GLN A 1 113 ? 2.658 3.460 14.116 1.00 93.62 113 GLN A C 1
ATOM 910 O O . GLN A 1 113 ? 2.219 4.567 14.418 1.00 93.62 113 GLN A O 1
ATOM 915 N N . VAL A 1 114 ? 1.902 2.356 14.163 1.00 93.94 114 VAL A N 1
ATOM 916 C CA . VAL A 1 114 ? 0.523 2.361 14.672 1.00 93.94 114 VAL A CA 1
ATOM 917 C C . VAL A 1 114 ? 0.509 2.762 16.144 1.00 93.94 114 VAL A C 1
ATOM 919 O O . VAL A 1 114 ? -0.265 3.638 16.526 1.00 93.94 114 VAL A O 1
ATOM 922 N N . THR A 1 115 ? 1.378 2.167 16.968 1.00 93.50 115 THR A N 1
ATOM 923 C CA . THR A 1 115 ? 1.442 2.504 18.399 1.00 93.50 115 THR A CA 1
ATOM 924 C C . THR A 1 115 ? 1.826 3.960 18.638 1.00 93.50 115 THR A C 1
ATOM 926 O O . THR A 1 115 ? 1.198 4.624 19.459 1.00 93.50 115 THR A O 1
ATOM 929 N N . GLU A 1 116 ? 2.796 4.482 17.885 1.00 93.75 116 GLU A N 1
ATOM 930 C CA . GLU A 1 116 ? 3.230 5.878 17.984 1.00 93.75 116 GLU A CA 1
ATOM 931 C C . GLU A 1 116 ? 2.097 6.841 17.612 1.00 93.75 116 GLU A C 1
ATOM 933 O O . GLU A 1 116 ? 1.818 7.774 18.364 1.00 93.75 116 GLU A O 1
ATOM 938 N N . ALA A 1 117 ? 1.379 6.584 16.514 1.00 94.25 117 ALA A N 1
ATOM 939 C CA . ALA A 1 117 ? 0.261 7.429 16.093 1.00 94.25 117 ALA A CA 1
ATOM 940 C C . ALA A 1 117 ? -0.892 7.428 17.110 1.00 94.25 117 ALA A C 1
ATOM 942 O O . ALA A 1 117 ? -1.463 8.477 17.418 1.00 94.25 117 ALA A O 1
ATOM 943 N N . LEU A 1 118 ? -1.223 6.265 17.682 1.00 94.06 118 LEU A N 1
ATOM 944 C CA . LEU A 1 118 ? -2.265 6.167 18.708 1.00 94.06 118 LEU A CA 1
ATOM 945 C C . LEU A 1 118 ? -1.875 6.905 19.992 1.00 94.06 118 LEU A C 1
ATOM 947 O O . LEU A 1 118 ? -2.727 7.574 20.582 1.00 94.06 118 LEU A O 1
ATOM 951 N N . GLN A 1 119 ? -0.607 6.819 20.405 1.00 92.19 119 GLN A N 1
ATOM 952 C CA . GLN A 1 119 ? -0.079 7.560 21.554 1.00 92.19 119 GLN A CA 1
ATOM 953 C C . GLN A 1 119 ? -0.046 9.068 21.294 1.00 92.19 119 GLN A C 1
ATOM 955 O O . GLN A 1 119 ? -0.432 9.849 22.162 1.00 92.19 119 GLN A O 1
ATOM 960 N N . ASN A 1 120 ? 0.362 9.493 20.098 1.00 92.75 120 ASN A N 1
ATOM 961 C CA . ASN A 1 120 ? 0.372 10.902 19.709 1.00 92.75 120 ASN A CA 1
ATOM 962 C C . ASN A 1 120 ? -1.039 11.500 19.731 1.00 92.75 120 ASN A C 1
ATOM 964 O O . ASN A 1 120 ? -1.234 12.581 20.290 1.00 92.75 120 ASN A O 1
ATOM 968 N N . ALA A 1 121 ? -2.024 10.789 19.179 1.00 92.94 121 ALA A N 1
ATOM 969 C CA . ALA A 1 121 ? -3.428 11.189 19.241 1.00 92.94 121 ALA A CA 1
ATOM 970 C C . ALA A 1 121 ? -3.964 11.168 20.684 1.00 92.94 121 ALA A C 1
ATOM 972 O O . ALA A 1 121 ? -4.689 12.077 21.096 1.00 92.94 121 ALA A O 1
ATOM 973 N N . TYR A 1 122 ? -3.566 10.176 21.490 1.00 92.19 122 TYR A N 1
ATOM 974 C CA . TYR A 1 122 ? -3.974 10.082 22.894 1.00 92.19 122 TYR A CA 1
ATOM 975 C C . TYR A 1 122 ? -3.481 11.295 23.685 1.00 92.19 122 TYR A C 1
ATOM 977 O O . TYR A 1 122 ? -4.265 11.989 24.331 1.00 92.19 122 TYR A O 1
ATOM 985 N N . ASN A 1 123 ? -2.198 11.623 23.544 1.00 90.31 123 ASN A N 1
ATOM 986 C CA . ASN A 1 123 ? -1.582 12.754 24.222 1.00 90.31 123 ASN A CA 1
ATOM 987 C C . ASN A 1 123 ? -2.233 14.089 23.853 1.00 90.31 123 ASN A C 1
ATOM 989 O O . ASN A 1 123 ? -2.240 14.987 24.681 1.00 90.31 123 ASN A O 1
ATOM 993 N N . LYS A 1 124 ? -2.799 14.245 22.651 1.00 90.06 124 LYS A N 1
ATOM 994 C CA . LYS A 1 124 ? -3.474 15.489 22.243 1.00 90.06 124 LYS A CA 1
ATOM 995 C C . LYS A 1 124 ? -4.882 15.613 22.815 1.00 90.06 124 LYS A C 1
ATOM 997 O O . LYS A 1 124 ? -5.275 16.702 23.229 1.00 90.06 124 LYS A O 1
ATOM 1002 N N . HIS A 1 125 ? -5.622 14.509 22.860 1.00 88.06 125 HIS A N 1
ATOM 1003 C CA . HIS A 1 125 ? -7.028 14.502 23.259 1.00 88.06 125 HIS A CA 1
ATOM 1004 C C . HIS A 1 125 ? -7.254 14.279 24.763 1.00 88.06 125 HIS A C 1
ATOM 1006 O O . HIS A 1 125 ? -8.262 14.744 25.291 1.00 88.06 125 HIS A O 1
ATOM 1012 N N . PHE A 1 126 ? -6.318 13.630 25.462 1.00 85.25 126 PHE A N 1
ATOM 1013 C CA . PHE A 1 126 ? -6.468 13.208 26.862 1.00 85.25 126 PHE A CA 1
ATOM 1014 C C . PHE A 1 126 ? -5.459 13.868 27.822 1.00 85.25 126 PHE A C 1
ATOM 1016 O O . PHE A 1 126 ? -5.229 13.375 28.921 1.00 85.25 126 PHE A O 1
ATOM 1023 N N . THR A 1 127 ? -4.900 15.026 27.448 1.00 69.75 127 THR A N 1
ATOM 1024 C CA . THR A 1 127 ? -3.874 15.814 28.179 1.00 69.75 127 THR A CA 1
ATOM 1025 C C . THR A 1 127 ? -4.147 16.111 29.669 1.00 69.75 127 THR A C 1
ATOM 1027 O O . THR A 1 127 ? -3.273 16.664 30.331 1.00 69.75 127 THR A O 1
ATOM 1030 N N . SER A 1 128 ? -5.328 15.804 30.219 1.00 58.38 128 SER A N 1
ATOM 1031 C CA . SER A 1 128 ? -5.763 16.254 31.555 1.00 58.38 128 SER A CA 1
ATOM 1032 C C . SER A 1 128 ? -6.091 15.152 32.572 1.00 58.38 128 SER A C 1
ATOM 1034 O O . SER A 1 128 ? -6.389 15.480 33.721 1.00 58.38 128 SER A O 1
ATOM 1036 N N . SER A 1 129 ? -6.038 13.865 32.221 1.00 55.59 129 SER A N 1
ATOM 1037 C CA . SER A 1 129 ? -6.307 12.789 33.186 1.00 55.59 129 SER A CA 1
ATOM 1038 C C . SER A 1 129 ? -5.013 12.287 33.829 1.00 55.59 129 SER A C 1
ATOM 1040 O O . SER A 1 129 ? -4.226 11.581 33.209 1.00 55.59 129 SER A O 1
ATOM 1042 N N . ASN A 1 130 ? -4.831 12.609 35.114 1.00 48.34 130 ASN A N 1
ATOM 1043 C CA . ASN A 1 130 ? -3.829 12.045 36.036 1.00 48.34 130 ASN A CA 1
ATOM 1044 C C . ASN A 1 130 ? -3.982 10.518 36.274 1.00 48.34 130 ASN A C 1
ATOM 1046 O O . ASN A 1 130 ? -3.490 9.999 37.281 1.00 48.34 130 ASN A O 1
ATOM 1050 N N . ASP A 1 131 ? -4.645 9.783 35.377 1.00 52.56 131 ASP A N 1
ATOM 1051 C CA . ASP A 1 131 ? -4.828 8.336 35.479 1.00 52.56 131 ASP A CA 1
ATOM 1052 C C . ASP A 1 131 ? -3.545 7.628 35.055 1.00 52.56 131 ASP A C 1
ATOM 1054 O O . ASP A 1 131 ? -3.329 7.198 33.929 1.00 52.56 131 ASP A O 1
ATOM 1058 N N . THR A 1 132 ? -2.648 7.539 36.025 1.00 51.41 132 THR A N 1
ATOM 1059 C CA . THR A 1 132 ? -1.294 6.996 35.916 1.00 51.41 132 THR A CA 1
ATOM 1060 C C . THR A 1 132 ? -1.253 5.469 36.057 1.00 51.41 132 THR A C 1
ATOM 1062 O O . THR A 1 132 ? -0.198 4.911 36.347 1.00 51.41 132 THR A O 1
ATOM 1065 N N . SER A 1 133 ? -2.378 4.764 35.872 1.00 51.75 133 SER A N 1
ATOM 1066 C CA . SER A 1 133 ? -2.455 3.324 36.181 1.00 51.75 133 SER A CA 1
ATOM 1067 C C . SER A 1 133 ? -3.215 2.430 35.193 1.00 51.75 133 SER A C 1
ATOM 1069 O O . SER A 1 133 ? -3.038 1.216 35.268 1.00 51.75 133 SER A O 1
ATOM 1071 N N . ALA A 1 134 ? -3.973 2.975 34.234 1.00 62.44 134 ALA A N 1
ATOM 1072 C CA . ALA A 1 134 ? -4.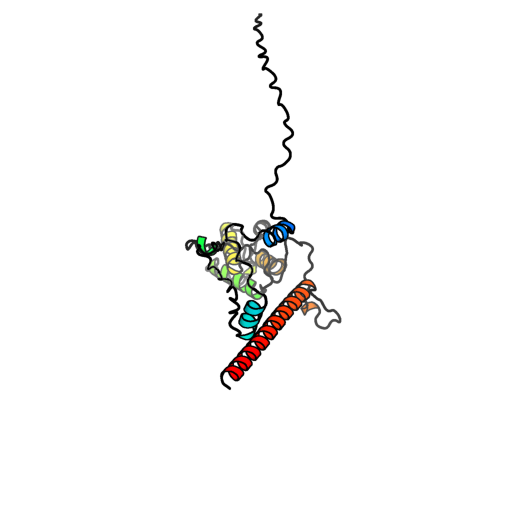580 2.192 33.152 1.00 62.44 134 ALA A CA 1
ATOM 1073 C C . ALA A 1 134 ? -3.751 2.326 31.863 1.00 62.44 134 ALA A C 1
ATOM 1075 O O . ALA A 1 134 ? -3.212 3.397 31.575 1.00 62.44 134 ALA A O 1
ATOM 1076 N N . SER A 1 135 ? -3.617 1.244 31.090 1.00 83.25 135 SER A N 1
ATOM 1077 C CA . SER A 1 135 ? -3.008 1.321 29.759 1.00 83.25 135 SER A CA 1
ATOM 1078 C C . SER A 1 135 ? -3.816 2.306 28.914 1.00 83.25 135 SER A C 1
ATOM 1080 O O . SER A 1 135 ? -5.041 2.251 28.926 1.00 83.25 135 SER A O 1
ATOM 1082 N N . TYR A 1 136 ? -3.167 3.184 28.143 1.00 87.75 136 TYR A N 1
ATOM 1083 C CA . TYR A 1 136 ? -3.880 4.129 27.266 1.00 87.75 136 TYR A CA 1
ATOM 1084 C C . TYR A 1 136 ? -4.810 3.418 26.261 1.00 87.75 136 TYR A C 1
ATOM 1086 O O . TYR A 1 136 ? -5.747 4.022 25.752 1.00 87.75 136 TYR A O 1
ATOM 1094 N N . LEU A 1 137 ? -4.570 2.129 25.990 1.00 90.75 137 LEU A N 1
ATOM 1095 C CA . LEU A 1 137 ? -5.432 1.284 25.162 1.00 90.75 137 LEU A CA 1
ATOM 1096 C C . LEU A 1 137 ? -6.804 1.025 25.803 1.00 90.75 137 LEU A C 1
ATOM 1098 O O . LEU A 1 137 ? -7.794 0.913 25.086 1.00 90.75 137 LEU A O 1
ATOM 1102 N N . ASP A 1 138 ? -6.880 0.987 27.132 1.00 91.06 138 ASP A N 1
ATOM 1103 C CA . ASP A 1 138 ? -8.124 0.731 27.870 1.00 91.06 138 ASP A CA 1
ATOM 1104 C C . ASP A 1 138 ? -9.020 1.980 27.943 1.00 91.06 138 ASP A C 1
ATOM 1106 O O . ASP A 1 138 ? -10.144 1.926 28.445 1.00 91.06 138 ASP A O 1
ATOM 1110 N N . GLN A 1 139 ? -8.537 3.120 27.439 1.00 90.38 139 GLN A N 1
ATOM 1111 C CA . GLN A 1 139 ? -9.286 4.365 27.431 1.00 90.38 139 GLN A CA 1
ATOM 1112 C C . GLN A 1 139 ? -10.556 4.226 26.584 1.00 90.38 139 GLN A C 1
ATOM 1114 O O . GLN A 1 139 ? -10.507 3.893 25.395 1.00 90.38 139 GLN A O 1
ATOM 1119 N N . SER A 1 140 ? -11.694 4.550 27.201 1.00 91.94 140 SER A N 1
ATOM 1120 C CA . SER A 1 140 ? -12.991 4.561 26.528 1.00 91.94 140 SER A CA 1
ATOM 1121 C C . SER A 1 140 ? -13.127 5.739 25.553 1.00 91.94 140 SER A C 1
ATOM 1123 O O . SER A 1 140 ? -12.700 6.867 25.824 1.00 91.94 140 SER A O 1
ATOM 1125 N N . LEU A 1 141 ? -13.776 5.459 24.423 1.00 92.56 141 LEU A N 1
ATOM 1126 C CA . LEU A 1 141 ? -14.171 6.375 23.355 1.00 92.56 141 LEU A CA 1
ATOM 1127 C C . LEU A 1 141 ? -15.707 6.510 23.275 1.00 92.56 141 LEU A C 1
ATOM 1129 O O . LEU A 1 141 ? -16.268 6.679 22.190 1.00 92.56 141 LEU A O 1
ATOM 1133 N N . ASP A 1 142 ? -16.412 6.431 24.407 1.00 91.25 142 ASP A N 1
ATOM 1134 C CA . ASP A 1 142 ? -17.881 6.502 24.441 1.00 91.25 142 ASP A CA 1
ATOM 1135 C C . ASP A 1 142 ? -18.435 7.823 23.881 1.00 91.25 142 ASP A C 1
ATOM 1137 O O . ASP A 1 142 ? -19.425 7.815 23.141 1.00 91.25 142 ASP A O 1
ATOM 1141 N N . ASP A 1 143 ? -17.772 8.954 24.149 1.00 92.38 143 ASP A N 1
ATOM 1142 C CA . ASP A 1 143 ? -18.142 10.241 23.555 1.00 92.38 143 ASP A CA 1
ATOM 1143 C C . ASP A 1 143 ? -17.896 10.225 22.039 1.00 92.38 143 ASP A C 1
ATOM 1145 O O . ASP A 1 143 ? -16.773 10.071 21.557 1.00 92.38 143 ASP A O 1
ATOM 1149 N N . LEU A 1 144 ? -18.973 10.409 21.275 1.00 92.50 144 LEU A N 1
ATOM 1150 C CA . LEU A 1 144 ? -18.970 10.388 19.816 1.00 92.50 144 LEU A CA 1
ATOM 1151 C C . LEU A 1 144 ? -18.059 11.472 19.217 1.00 92.50 144 LEU A C 1
ATOM 1153 O O . LEU A 1 144 ? -17.366 11.214 18.231 1.00 92.50 144 LEU A O 1
ATOM 1157 N N . ASN A 1 145 ? -18.032 12.669 19.809 1.00 93.56 145 ASN A N 1
ATOM 1158 C CA . ASN A 1 145 ? -17.203 13.770 19.310 1.00 93.56 145 ASN A CA 1
ATOM 1159 C C . ASN A 1 145 ? -15.719 13.484 19.546 1.00 93.56 145 ASN A C 1
ATOM 1161 O O . ASN A 1 145 ? -14.883 13.680 18.655 1.00 93.56 145 ASN A O 1
ATOM 1165 N N . LEU A 1 146 ? -15.395 12.977 20.735 1.00 92.56 146 LEU A N 1
ATOM 1166 C CA . LEU A 1 146 ? -14.047 12.551 21.079 1.00 92.56 146 LEU A CA 1
ATOM 1167 C C . LEU A 1 146 ? -13.592 11.385 20.190 1.00 92.56 146 LEU A C 1
ATOM 1169 O O . LEU A 1 146 ? -12.526 11.459 19.586 1.00 92.56 146 LEU A O 1
ATOM 1173 N N . ARG A 1 147 ? -14.429 10.361 20.005 1.00 93.94 147 ARG A N 1
ATOM 1174 C CA . ARG A 1 147 ? -14.141 9.212 19.134 1.00 93.94 147 ARG A CA 1
ATOM 1175 C C . ARG A 1 147 ? -13.879 9.628 17.695 1.00 93.94 147 ARG A C 1
ATOM 1177 O O . ARG A 1 147 ? -12.905 9.175 17.092 1.00 93.94 147 ARG A O 1
ATOM 1184 N N . PHE A 1 148 ? -14.720 10.500 17.141 1.00 93.88 148 PHE A N 1
ATOM 1185 C CA . PHE A 1 148 ? -14.547 10.983 15.775 1.00 93.88 148 PHE A CA 1
ATOM 1186 C C . PHE A 1 148 ? -13.271 11.814 15.634 1.00 93.88 148 PHE A C 1
ATOM 1188 O O . PHE A 1 148 ? -12.495 11.590 14.711 1.00 93.88 148 PHE A O 1
ATOM 1195 N N . SER A 1 149 ? -13.023 12.753 16.550 1.00 94.38 149 SER A N 1
ATOM 1196 C CA . SER A 1 149 ? -11.825 13.598 16.491 1.00 94.38 149 SER A CA 1
ATOM 1197 C C . SER A 1 149 ? -10.529 12.792 16.657 1.00 94.38 149 SER A C 1
ATOM 1199 O O . SER A 1 149 ? -9.620 12.952 15.842 1.00 94.38 149 SER A O 1
ATOM 1201 N N . TYR A 1 150 ? -10.505 11.846 17.597 1.00 94.94 150 TYR A N 1
ATOM 1202 C CA . TYR A 1 150 ? -9.391 10.924 17.815 1.00 94.94 150 TYR A CA 1
ATOM 1203 C C . TYR A 1 150 ? -9.097 10.062 16.579 1.00 94.94 150 TYR A C 1
ATOM 1205 O O . TYR A 1 150 ? -7.992 10.073 16.038 1.00 94.94 150 TYR A O 1
ATOM 1213 N N . THR A 1 151 ? -10.101 9.346 16.065 1.00 94.94 151 THR A N 1
ATOM 1214 C CA . THR A 1 151 ? -9.927 8.466 14.893 1.00 94.94 151 THR A CA 1
ATOM 1215 C C . THR A 1 151 ? -9.597 9.248 13.620 1.00 94.94 151 THR A C 1
ATOM 1217 O O . THR A 1 151 ? -8.830 8.775 12.775 1.00 94.94 151 THR A O 1
ATOM 1220 N N . LYS A 1 152 ? -10.104 10.480 13.488 1.00 94.56 152 LYS A N 1
ATOM 1221 C CA . LYS A 1 152 ? -9.737 11.415 12.416 1.00 94.56 152 LYS A CA 1
ATOM 1222 C C . LYS A 1 152 ? -8.261 11.815 12.476 1.00 94.56 152 LYS A C 1
ATOM 1224 O O . LYS A 1 152 ? -7.619 11.967 11.437 1.00 94.56 152 LYS A O 1
ATOM 1229 N N . GLU A 1 153 ? -7.713 12.002 13.667 1.00 94.31 153 GLU A N 1
ATOM 1230 C CA . GLU A 1 153 ? -6.297 12.316 13.826 1.00 94.31 153 GLU A CA 1
ATOM 1231 C C . GLU A 1 153 ? -5.410 11.116 13.483 1.00 94.31 153 GLU A C 1
ATOM 1233 O O . GLU A 1 153 ? -4.494 11.247 12.669 1.00 94.31 153 GLU A O 1
ATOM 1238 N N . VAL A 1 154 ? -5.756 9.936 13.998 1.00 95.12 154 VAL A N 1
ATOM 1239 C CA . VAL A 1 154 ? -5.041 8.682 13.712 1.00 95.12 154 VAL A CA 1
ATOM 1240 C C . VAL A 1 154 ? -5.046 8.364 12.213 1.00 95.12 154 VAL A C 1
ATOM 1242 O O . VAL A 1 154 ? -4.007 8.056 11.632 1.00 95.12 154 VAL A O 1
ATOM 1245 N N . SER A 1 155 ? -6.202 8.489 11.553 1.00 94.44 155 SER A N 1
ATOM 1246 C CA . SER A 1 155 ? -6.324 8.268 10.102 1.00 94.44 155 SER A CA 1
ATOM 1247 C C . SER A 1 155 ? -5.483 9.246 9.284 1.00 94.44 155 SER A C 1
ATOM 1249 O O . SER A 1 155 ? -4.860 8.846 8.298 1.00 94.44 155 SER A O 1
ATOM 1251 N N . ARG A 1 156 ? -5.410 10.514 9.704 1.00 93.06 156 ARG A N 1
ATOM 1252 C CA . ARG A 1 156 ? -4.556 11.524 9.069 1.00 93.06 156 ARG A CA 1
ATOM 1253 C C . ARG A 1 156 ? -3.069 11.213 9.249 1.00 93.06 156 ARG A C 1
ATOM 1255 O O . ARG A 1 156 ? -2.314 11.385 8.297 1.00 93.06 156 ARG A O 1
ATOM 1262 N N . GLU A 1 157 ? -2.653 10.781 10.435 1.00 93.00 157 GLU A N 1
ATOM 1263 C CA . GLU A 1 157 ? -1.248 10.479 10.735 1.00 93.00 157 GLU A CA 1
ATOM 1264 C C . GLU A 1 157 ? -0.762 9.239 9.977 1.00 93.00 157 GLU A C 1
ATOM 1266 O O . GLU A 1 157 ? 0.276 9.279 9.319 1.00 93.00 157 GLU A O 1
ATOM 1271 N N . LEU A 1 158 ? -1.565 8.172 9.963 1.00 93.44 158 LEU A N 1
ATOM 1272 C CA . LEU A 1 158 ? -1.231 6.927 9.265 1.00 93.44 158 LEU A CA 1
ATOM 1273 C C . LEU A 1 158 ? -1.539 6.971 7.762 1.00 93.44 158 LEU A C 1
ATOM 1275 O O . LEU A 1 158 ? -1.132 6.084 7.015 1.00 93.44 158 LEU A O 1
ATOM 1279 N N . SER A 1 159 ? -2.255 7.999 7.300 1.00 93.25 159 SER A N 1
ATOM 1280 C CA . SER A 1 159 ? -2.775 8.101 5.934 1.00 93.25 159 SER A CA 1
ATOM 1281 C C . SER A 1 159 ? -3.646 6.902 5.515 1.00 93.25 159 SER A C 1
ATOM 1283 O O . SER A 1 159 ? -3.598 6.454 4.363 1.00 93.25 159 SER A O 1
ATOM 1285 N N . VAL A 1 160 ? -4.470 6.404 6.442 1.00 93.75 160 VAL A N 1
ATOM 1286 C CA . VAL A 1 160 ? -5.377 5.258 6.252 1.00 93.75 160 VAL A CA 1
ATOM 1287 C C . VAL A 1 160 ? -6.808 5.653 6.594 1.00 93.75 160 VAL A C 1
ATOM 1289 O O . VAL A 1 160 ? -7.039 6.349 7.578 1.00 93.75 160 VAL A O 1
ATOM 1292 N N . ILE A 1 161 ? -7.781 5.170 5.821 1.00 93.25 161 ILE A N 1
ATOM 1293 C CA . ILE A 1 161 ? -9.203 5.319 6.140 1.00 93.25 161 ILE A CA 1
ATOM 1294 C C . ILE A 1 161 ? -9.696 4.188 7.054 1.00 93.25 161 ILE A C 1
ATOM 1296 O O . ILE A 1 161 ? -9.496 3.006 6.775 1.00 93.25 161 ILE A O 1
ATOM 1300 N N . ILE A 1 162 ? -10.377 4.553 8.141 1.00 93.81 162 ILE A N 1
ATOM 1301 C CA . ILE A 1 162 ? -11.098 3.604 8.995 1.00 93.81 162 ILE A CA 1
ATOM 1302 C C . ILE A 1 162 ? -12.555 3.576 8.513 1.00 93.81 162 ILE A C 1
ATOM 1304 O O . ILE A 1 162 ? -13.191 4.629 8.502 1.00 93.81 162 ILE A O 1
ATOM 1308 N N .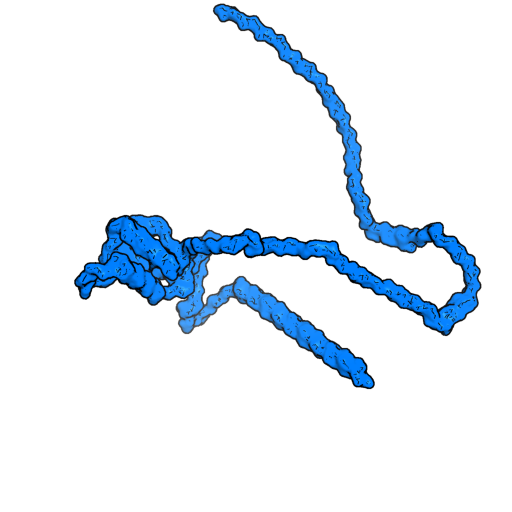 PRO A 1 163 ? -13.101 2.420 8.096 1.00 93.06 163 PRO A N 1
ATOM 1309 C CA . PRO A 1 163 ? -14.480 2.329 7.634 1.00 93.06 163 PRO A CA 1
ATOM 1310 C C . PRO A 1 163 ? -15.483 2.690 8.733 1.00 93.06 163 PRO A C 1
ATOM 1312 O O . PRO A 1 163 ? -15.336 2.258 9.877 1.00 93.06 163 PRO A O 1
ATOM 1315 N N . ASP A 1 164 ? -16.572 3.366 8.370 1.00 93.00 164 ASP A N 1
ATOM 1316 C CA . ASP A 1 164 ? -17.637 3.749 9.311 1.00 93.00 164 ASP A CA 1
ATOM 1317 C C . ASP A 1 164 ? -18.233 2.544 10.057 1.00 93.00 164 ASP A C 1
ATOM 1319 O O . ASP A 1 164 ? -18.547 2.615 11.246 1.00 93.00 164 ASP A O 1
ATOM 1323 N N . ALA A 1 165 ? -18.321 1.390 9.385 1.00 93.94 165 ALA A N 1
ATOM 1324 C CA . ALA A 1 165 ? -18.766 0.137 9.993 1.00 93.94 165 ALA A CA 1
ATOM 1325 C C . ALA A 1 165 ? -17.874 -0.307 11.165 1.00 93.94 165 ALA A C 1
ATOM 1327 O O . ALA A 1 165 ? -18.362 -0.934 12.105 1.00 93.94 165 ALA A O 1
ATOM 1328 N N . VAL A 1 166 ? -16.582 0.024 11.128 1.00 93.69 166 VAL A N 1
ATOM 1329 C CA . VAL A 1 166 ? -15.635 -0.229 12.219 1.00 93.69 166 VAL A CA 1
ATOM 1330 C C . VAL A 1 166 ? -15.782 0.847 13.287 1.00 93.69 166 VAL A C 1
ATOM 1332 O O . VAL A 1 166 ? -15.951 0.506 14.452 1.00 93.69 166 VAL A O 1
ATOM 1335 N N . LEU A 1 167 ? -15.835 2.128 12.900 1.00 92.94 167 LEU A N 1
ATOM 1336 C CA . LEU A 1 167 ? -16.024 3.249 13.834 1.00 92.94 167 LEU A CA 1
ATOM 1337 C C . LEU A 1 167 ? -17.273 3.086 14.713 1.00 92.94 167 LEU A C 1
ATOM 1339 O O . LEU A 1 167 ? -17.249 3.436 15.890 1.00 92.94 167 LEU A O 1
ATOM 1343 N N . SER A 1 168 ? -18.343 2.507 14.161 1.00 91.81 168 SER A N 1
ATOM 1344 C CA . SER A 1 168 ? -19.578 2.221 14.901 1.00 91.81 168 SER A CA 1
ATOM 1345 C C . SER A 1 168 ? -19.431 1.155 15.997 1.00 91.81 168 SER A C 1
ATOM 1347 O O . SER A 1 168 ? -20.238 1.124 16.924 1.00 91.81 168 SER A O 1
ATOM 1349 N N . LYS A 1 169 ? -18.419 0.284 15.898 1.00 92.44 169 LYS A N 1
ATOM 1350 C CA . LYS A 1 169 ? -18.175 -0.838 16.819 1.00 92.44 169 LYS A CA 1
ATOM 1351 C C . LYS A 1 169 ? -17.081 -0.551 17.841 1.00 92.44 169 LYS A C 1
ATOM 1353 O O . LYS A 1 169 ? -17.057 -1.203 18.875 1.00 92.44 169 LYS A O 1
ATOM 1358 N N . VAL A 1 170 ? -16.198 0.394 17.539 1.00 93.81 170 VAL A N 1
ATOM 1359 C CA . VAL A 1 170 ? -15.101 0.804 18.417 1.00 93.81 170 VAL A CA 1
ATOM 1360 C C . VAL A 1 170 ? -15.661 1.453 19.683 1.00 93.81 170 VAL A C 1
ATOM 1362 O O . VAL A 1 170 ? -16.429 2.422 19.603 1.00 93.81 170 VAL A O 1
ATOM 1365 N N . GLN A 1 171 ? -15.239 0.930 20.832 1.00 93.69 171 GLN A N 1
ATOM 1366 C CA . GLN A 1 171 ? -15.543 1.436 22.171 1.00 93.69 171 GLN A CA 1
ATOM 1367 C C . GLN A 1 171 ? -14.282 1.918 22.891 1.00 93.69 171 GLN A C 1
ATOM 1369 O O . GLN A 1 171 ? -14.361 2.861 23.669 1.00 93.69 171 GLN A O 1
ATOM 1374 N N . THR A 1 172 ? -13.119 1.329 22.608 1.00 94.81 172 THR A N 1
ATOM 1375 C CA . THR A 1 172 ? -11.843 1.667 23.257 1.00 94.81 172 THR A CA 1
ATOM 1376 C C . THR A 1 172 ? -10.748 2.000 22.246 1.00 94.81 172 THR A C 1
ATOM 1378 O O . THR A 1 172 ? -10.857 1.695 21.055 1.00 94.81 172 THR A O 1
ATOM 1381 N N . ILE A 1 173 ? -9.658 2.617 22.711 1.00 94.62 173 ILE A N 1
ATOM 1382 C CA . ILE A 1 173 ? -8.452 2.805 21.886 1.00 94.62 173 ILE A CA 1
ATOM 1383 C C . ILE A 1 173 ? -7.846 1.447 21.483 1.00 94.62 173 ILE A C 1
ATOM 1385 O O . ILE A 1 173 ? -7.343 1.304 20.366 1.00 94.62 173 ILE A O 1
ATOM 1389 N N . GLY A 1 174 ? -7.954 0.436 22.346 1.00 94.81 174 GLY A N 1
ATOM 1390 C CA . GLY A 1 174 ? -7.555 -0.944 22.078 1.00 94.81 174 GLY A CA 1
ATOM 1391 C C . GLY A 1 174 ? -8.247 -1.540 20.852 1.00 94.81 174 GLY A C 1
ATOM 1392 O O . GLY A 1 174 ? -7.574 -2.137 20.015 1.00 94.81 174 GLY A O 1
ATOM 1393 N N . ASP A 1 175 ? -9.545 -1.286 20.669 1.00 95.31 175 ASP A N 1
ATOM 1394 C CA . ASP A 1 175 ? -10.280 -1.765 19.486 1.00 95.31 175 ASP A CA 1
ATOM 1395 C C . ASP A 1 175 ? -9.733 -1.144 18.188 1.00 95.31 175 ASP A C 1
ATOM 1397 O O . ASP A 1 175 ? -9.659 -1.795 17.141 1.00 95.31 175 ASP A O 1
ATOM 1401 N N . VAL A 1 176 ? -9.326 0.131 18.247 1.00 95.25 176 VAL A N 1
ATOM 1402 C CA . VAL A 1 176 ? -8.694 0.824 17.112 1.00 95.25 176 VAL A CA 1
ATOM 1403 C C . VAL A 1 176 ? -7.328 0.212 16.815 1.00 95.25 176 VAL A C 1
ATOM 1405 O O . VAL A 1 176 ? -7.009 -0.039 15.650 1.00 95.25 176 VAL A O 1
ATOM 1408 N N . TYR A 1 177 ? -6.534 -0.056 17.853 1.00 95.69 177 TYR A N 1
ATOM 1409 C CA . TYR A 1 177 ? -5.239 -0.719 17.725 1.00 95.69 177 TYR A CA 1
ATOM 1410 C C . TYR A 1 177 ? -5.370 -2.108 17.094 1.00 95.69 177 TYR A C 1
ATOM 1412 O O . TYR A 1 177 ? -4.666 -2.409 16.126 1.00 95.69 177 TYR A O 1
ATOM 1420 N N . GLU A 1 178 ? -6.299 -2.930 17.581 1.00 95.81 178 GLU A N 1
ATOM 1421 C CA . GLU A 1 178 ? -6.548 -4.269 17.046 1.00 95.81 178 GLU A CA 1
ATOM 1422 C C . GLU A 1 178 ? -6.968 -4.201 15.574 1.00 95.81 178 GLU A C 1
ATOM 1424 O O . GLU A 1 178 ? -6.431 -4.925 14.734 1.00 95.81 178 GLU A O 1
ATOM 1429 N N . TYR A 1 179 ? -7.875 -3.290 15.214 1.00 95.62 179 TYR A N 1
ATOM 1430 C CA . TYR A 1 179 ? -8.271 -3.117 13.819 1.00 95.62 179 TYR A CA 1
ATOM 1431 C C . TYR A 1 179 ? -7.083 -2.737 12.919 1.00 95.62 179 TYR A C 1
ATOM 1433 O O . TYR A 1 179 ? -6.868 -3.355 11.869 1.00 95.62 179 TYR A O 1
ATOM 1441 N N . LEU A 1 180 ? -6.298 -1.735 13.323 1.00 95.44 180 LEU A N 1
ATOM 1442 C CA . LEU A 1 180 ? -5.181 -1.231 12.524 1.00 95.44 180 LEU A CA 1
ATOM 1443 C C . LEU A 1 180 ? -4.069 -2.273 12.373 1.00 95.44 180 LEU A C 1
ATOM 1445 O O . LEU A 1 180 ? -3.543 -2.449 11.278 1.00 95.44 180 LEU A O 1
ATOM 1449 N N . THR A 1 181 ? -3.736 -3.008 13.427 1.00 94.25 181 THR A N 1
ATOM 1450 C CA . THR A 1 181 ? -2.699 -4.051 13.366 1.00 94.25 181 THR A CA 1
ATOM 1451 C C . THR A 1 181 ? -3.150 -5.280 12.580 1.00 94.25 181 THR A C 1
ATOM 1453 O O . THR A 1 181 ? -2.400 -5.801 11.759 1.00 94.25 181 THR A O 1
ATOM 1456 N N . THR A 1 182 ? -4.396 -5.728 12.752 1.00 92.25 182 THR A N 1
ATOM 1457 C CA . THR A 1 182 ? -4.860 -6.977 12.127 1.00 92.25 182 THR A CA 1
ATOM 1458 C C . THR A 1 182 ? -5.262 -6.816 10.660 1.00 92.25 182 THR A C 1
ATOM 1460 O O . THR A 1 182 ? -5.016 -7.723 9.850 1.00 92.25 182 THR A O 1
ATOM 1463 N N . LYS A 1 183 ? -5.907 -5.694 10.305 1.00 91.94 183 LYS A N 1
ATOM 1464 C CA . LYS A 1 183 ? -6.521 -5.485 8.981 1.00 91.94 183 LYS A CA 1
ATOM 1465 C C . LYS A 1 183 ? -5.782 -4.496 8.091 1.00 91.94 183 LYS A C 1
ATOM 1467 O O . LYS A 1 183 ? -5.926 -4.595 6.875 1.00 91.94 183 LYS A O 1
ATOM 1472 N N . VAL A 1 184 ? -5.005 -3.574 8.656 1.00 92.62 184 VAL A N 1
ATOM 1473 C CA . VAL A 1 184 ? -4.404 -2.473 7.890 1.00 92.62 184 VAL A CA 1
ATOM 1474 C C . VAL A 1 184 ? -2.896 -2.636 7.735 1.00 92.62 184 VAL A C 1
ATOM 1476 O O . VAL A 1 184 ? -2.405 -2.625 6.603 1.00 92.62 184 VAL A O 1
ATOM 1479 N N . ALA A 1 185 ? -2.171 -2.750 8.848 1.00 92.19 185 ALA A N 1
ATOM 1480 C CA . ALA A 1 185 ? -0.715 -2.768 8.883 1.00 92.19 185 ALA A CA 1
ATOM 1481 C C . ALA A 1 185 ? -0.167 -4.044 8.239 1.00 92.19 185 ALA A C 1
ATOM 1483 O O . ALA A 1 185 ? -0.663 -5.142 8.485 1.00 92.19 185 ALA A O 1
ATOM 1484 N N . GLY A 1 186 ? 0.816 -3.900 7.349 1.00 87.06 186 GLY A N 1
ATOM 1485 C CA . GLY A 1 186 ? 1.424 -5.027 6.633 1.00 87.06 186 GLY A CA 1
ATOM 1486 C C . GLY A 1 186 ? 0.493 -5.763 5.658 1.00 87.06 186 GLY A C 1
ATOM 1487 O O . GLY A 1 186 ? 0.929 -6.686 4.972 1.00 87.06 186 GLY A O 1
ATOM 1488 N N . ARG A 1 187 ? -0.782 -5.368 5.536 1.00 88.38 187 ARG A N 1
ATOM 1489 C CA . ARG A 1 187 ? -1.753 -6.047 4.671 1.00 88.38 187 ARG A CA 1
ATOM 1490 C C . ARG A 1 187 ? -1.786 -5.444 3.272 1.00 88.38 187 ARG A C 1
ATOM 1492 O O . ARG A 1 187 ? -1.695 -4.232 3.076 1.00 88.38 187 ARG A O 1
ATOM 1499 N N . ARG A 1 188 ? -1.949 -6.326 2.286 1.00 88.62 188 ARG A N 1
ATOM 1500 C CA . ARG A 1 188 ? -2.201 -5.986 0.884 1.00 88.62 188 ARG A CA 1
ATOM 1501 C C . ARG A 1 188 ? -3.621 -6.397 0.534 1.00 88.62 188 ARG A C 1
ATOM 1503 O O . ARG A 1 188 ? -4.044 -7.495 0.883 1.00 88.62 188 ARG A O 1
ATOM 1510 N N . TYR A 1 189 ? -4.325 -5.513 -0.153 1.00 89.56 189 TYR A N 1
ATOM 1511 C CA . TYR A 1 189 ? -5.663 -5.759 -0.657 1.00 89.56 189 TYR A CA 1
ATOM 1512 C C . TYR A 1 189 ? -5.808 -5.082 -2.021 1.00 89.56 189 TYR A C 1
ATOM 1514 O O . TYR A 1 189 ? -5.409 -3.926 -2.187 1.00 89.56 189 TYR A O 1
ATOM 1522 N N . ASP A 1 190 ? -6.344 -5.816 -2.992 1.00 89.12 190 ASP A N 1
ATOM 1523 C CA . ASP A 1 190 ? -6.670 -5.318 -4.326 1.00 89.12 190 ASP A CA 1
ATOM 1524 C C . ASP A 1 190 ? -8.161 -5.545 -4.568 1.00 89.12 190 ASP A C 1
ATOM 1526 O O . ASP A 1 190 ? -8.633 -6.679 -4.586 1.00 89.12 190 ASP A O 1
ATOM 1530 N N . GLU A 1 191 ? -8.898 -4.457 -4.775 1.00 87.62 191 GLU A N 1
ATOM 1531 C CA . GLU A 1 191 ? -10.344 -4.489 -5.011 1.00 87.62 191 GLU A CA 1
ATOM 1532 C C . GLU A 1 191 ? -10.706 -5.296 -6.267 1.00 87.62 191 GLU A C 1
ATOM 1534 O O . GLU A 1 191 ? -11.766 -5.912 -6.337 1.00 87.62 191 GLU A O 1
ATOM 1539 N N . ASN A 1 192 ? -9.811 -5.349 -7.260 1.00 91.44 192 ASN A N 1
ATOM 1540 C CA . ASN A 1 192 ? -10.051 -6.132 -8.474 1.00 91.44 192 ASN A CA 1
ATOM 1541 C C . ASN A 1 192 ? -9.875 -7.639 -8.244 1.00 91.44 192 ASN A C 1
ATOM 1543 O O . ASN A 1 192 ? -10.307 -8.441 -9.074 1.00 91.44 192 ASN A O 1
ATOM 1547 N N . GLN A 1 193 ? -9.189 -8.027 -7.165 1.00 90.69 193 GLN A N 1
ATOM 1548 C CA . GLN A 1 193 ? -8.849 -9.410 -6.839 1.00 90.69 193 GLN A CA 1
ATOM 1549 C C . GLN A 1 193 ? -9.026 -9.656 -5.332 1.00 90.69 193 GLN A C 1
ATOM 1551 O O . GLN A 1 193 ? -8.043 -9.860 -4.619 1.00 90.69 193 GLN A O 1
ATOM 1556 N N . PRO A 1 194 ? -10.274 -9.683 -4.830 1.00 90.12 194 PRO A N 1
ATOM 1557 C CA . PRO A 1 194 ? -10.539 -9.814 -3.396 1.00 90.12 194 PRO A CA 1
ATOM 1558 C C . PRO A 1 194 ? -10.086 -11.164 -2.819 1.00 90.12 194 PRO A C 1
ATOM 1560 O O . PRO A 1 194 ? -9.797 -11.266 -1.631 1.00 90.12 194 PRO A O 1
ATOM 1563 N N . GLU A 1 195 ? -9.996 -12.200 -3.657 1.00 90.50 195 GLU A N 1
ATOM 1564 C CA . GLU A 1 195 ? -9.540 -13.545 -3.279 1.00 90.50 195 GLU A CA 1
ATOM 1565 C C . GLU A 1 195 ? -8.015 -13.726 -3.412 1.00 90.50 195 GLU A C 1
ATOM 1567 O O . GLU A 1 195 ? -7.503 -14.839 -3.274 1.00 90.50 195 GLU A O 1
ATOM 1572 N N . ALA A 1 196 ? -7.267 -12.658 -3.713 1.00 88.44 196 ALA A N 1
ATOM 1573 C CA . ALA A 1 196 ? -5.821 -12.740 -3.858 1.00 88.44 196 ALA A CA 1
ATOM 1574 C C . ALA A 1 196 ? -5.146 -13.123 -2.533 1.00 88.44 196 ALA A C 1
ATOM 1576 O O . ALA A 1 196 ? -5.355 -12.501 -1.491 1.00 88.44 196 ALA A O 1
ATOM 1577 N N . ILE A 1 197 ? -4.274 -14.129 -2.597 1.00 87.62 197 ILE A N 1
ATOM 1578 C CA . ILE A 1 197 ? -3.436 -14.543 -1.474 1.00 87.62 197 ILE A CA 1
ATOM 1579 C C . ILE A 1 197 ? -2.060 -13.913 -1.658 1.00 87.62 197 ILE A C 1
ATOM 1581 O O . ILE A 1 197 ? -1.339 -14.223 -2.609 1.00 87.62 197 ILE A O 1
ATOM 1585 N N . TYR A 1 198 ? -1.689 -13.040 -0.727 1.00 87.00 198 TYR A N 1
ATOM 1586 C CA . TYR A 1 198 ? -0.359 -12.448 -0.669 1.00 87.00 198 TYR A CA 1
ATOM 1587 C C . TYR A 1 198 ? 0.486 -13.236 0.325 1.00 87.00 198 TYR A C 1
ATOM 1589 O O . TYR A 1 198 ? 0.177 -13.269 1.511 1.00 87.00 198 TYR A O 1
ATOM 1597 N N . LEU A 1 199 ? 1.528 -13.892 -0.182 1.00 87.94 199 LEU A N 1
ATOM 1598 C CA . LEU A 1 199 ? 2.487 -14.643 0.621 1.00 87.94 199 LEU A CA 1
ATOM 1599 C C . LEU A 1 199 ? 3.762 -13.820 0.777 1.00 87.94 199 LEU A C 1
ATOM 1601 O O . LEU A 1 199 ? 4.321 -13.359 -0.225 1.00 87.94 199 LEU A O 1
ATOM 1605 N N . ASP A 1 200 ? 4.241 -13.680 2.008 1.00 85.25 200 ASP A N 1
ATOM 1606 C CA . ASP A 1 200 ? 5.502 -13.006 2.277 1.00 85.25 200 ASP A CA 1
ATOM 1607 C C . ASP A 1 200 ? 6.664 -13.999 2.154 1.00 85.25 200 ASP A C 1
ATOM 1609 O O . ASP A 1 200 ? 6.707 -14.989 2.881 1.00 85.25 200 ASP A O 1
ATOM 1613 N N . PRO A 1 201 ? 7.658 -13.757 1.275 1.00 86.50 201 PRO A N 1
ATOM 1614 C CA . PRO A 1 201 ? 8.775 -14.685 1.085 1.00 86.50 201 PRO A CA 1
ATOM 1615 C C . PRO A 1 201 ? 9.554 -14.987 2.370 1.00 86.50 201 PRO A C 1
ATOM 1617 O O . PRO A 1 201 ? 10.087 -16.084 2.512 1.00 86.50 201 PRO A O 1
ATOM 1620 N N . LYS A 1 202 ? 9.577 -14.027 3.304 1.00 87.00 202 LYS A N 1
ATOM 1621 C CA . LYS A 1 202 ? 10.243 -14.142 4.606 1.00 87.00 202 LYS A CA 1
ATOM 1622 C C . LYS A 1 202 ? 9.664 -15.257 5.472 1.00 87.00 202 LYS A C 1
ATOM 1624 O O . LYS A 1 202 ? 10.409 -15.900 6.198 1.00 87.00 202 LYS A O 1
ATOM 1629 N N . GLU A 1 203 ? 8.362 -15.524 5.368 1.00 86.81 203 GLU A N 1
ATOM 1630 C CA . GLU A 1 203 ? 7.705 -16.601 6.124 1.00 86.81 203 GLU A CA 1
ATOM 1631 C C . GLU A 1 203 ? 8.178 -17.993 5.684 1.00 86.81 203 GLU A C 1
ATOM 1633 O O . GLU A 1 203 ? 8.031 -18.967 6.419 1.00 86.81 203 GLU A O 1
ATOM 1638 N N . PHE A 1 204 ? 8.771 -18.088 4.491 1.00 89.81 204 PHE A N 1
ATOM 1639 C CA . PHE A 1 204 ? 9.257 -19.334 3.906 1.00 89.81 204 PHE A CA 1
ATOM 1640 C C . PHE A 1 204 ? 10.789 -19.418 3.881 1.00 89.81 204 PHE A C 1
ATOM 1642 O O . PHE A 1 204 ? 11.343 -20.367 3.319 1.00 89.81 204 PHE A O 1
ATOM 1649 N N . GLU A 1 205 ? 11.494 -18.460 4.491 1.00 88.62 205 GLU A N 1
ATOM 1650 C CA . GLU A 1 205 ? 12.948 -18.526 4.637 1.00 88.62 205 GLU A CA 1
ATOM 1651 C C . GLU A 1 205 ? 13.342 -19.745 5.492 1.00 88.62 205 GLU A C 1
ATOM 1653 O O . GLU A 1 205 ? 12.822 -19.967 6.581 1.00 88.62 205 GLU A O 1
ATOM 1658 N N . GLY A 1 206 ? 14.254 -20.576 4.977 1.00 89.56 206 GLY A N 1
ATOM 1659 C CA . GLY A 1 206 ? 14.670 -21.832 5.619 1.00 89.56 206 GLY A CA 1
ATOM 1660 C C . GLY A 1 206 ? 13.853 -23.066 5.215 1.00 89.56 206 GLY A C 1
ATOM 1661 O O . GLY A 1 206 ? 14.228 -24.184 5.571 1.00 89.56 206 GLY A O 1
ATOM 1662 N N . LEU A 1 207 ? 12.789 -22.896 4.425 1.00 90.94 207 LEU A N 1
ATOM 1663 C CA . LEU A 1 207 ? 12.055 -23.995 3.795 1.00 90.94 207 LEU A CA 1
ATOM 1664 C C . LEU A 1 207 ? 12.545 -24.226 2.357 1.00 90.94 207 LEU A C 1
ATOM 1666 O O . LEU A 1 207 ? 13.052 -23.326 1.692 1.00 90.94 207 LEU A O 1
ATOM 1670 N N . ASN A 1 208 ? 12.311 -25.426 1.820 1.00 93.25 208 ASN A N 1
ATOM 1671 C CA . ASN A 1 208 ? 12.564 -25.751 0.405 1.00 93.25 208 ASN A CA 1
ATOM 1672 C C . ASN A 1 208 ? 11.487 -25.175 -0.541 1.00 93.25 208 ASN A C 1
ATOM 1674 O O . ASN A 1 208 ? 11.171 -25.766 -1.575 1.00 93.25 208 ASN A O 1
ATOM 1678 N N . ILE A 1 209 ? 10.875 -24.049 -0.176 1.00 90.88 209 ILE A N 1
ATOM 1679 C CA . ILE A 1 209 ? 9.775 -23.420 -0.908 1.00 90.88 209 ILE A CA 1
ATOM 1680 C C . ILE A 1 209 ? 10.280 -22.086 -1.447 1.00 90.88 209 ILE A C 1
ATOM 1682 O O . ILE A 1 209 ? 10.863 -21.290 -0.722 1.00 90.88 209 ILE A O 1
ATOM 1686 N N . THR A 1 210 ? 10.051 -21.835 -2.736 1.00 86.88 210 THR A N 1
ATOM 1687 C CA . THR A 1 210 ? 10.364 -20.541 -3.354 1.00 86.88 210 THR A CA 1
ATOM 1688 C C . THR A 1 210 ? 9.103 -19.954 -3.956 1.00 86.88 210 THR A C 1
ATOM 1690 O O . THR A 1 210 ? 8.435 -20.590 -4.771 1.00 86.88 210 THR A O 1
ATOM 1693 N N . ILE A 1 211 ? 8.773 -18.731 -3.551 1.00 86.25 211 ILE A N 1
ATOM 1694 C CA . ILE A 1 211 ? 7.642 -17.985 -4.096 1.00 86.25 211 ILE A CA 1
ATOM 1695 C C . ILE A 1 211 ? 8.176 -17.089 -5.207 1.00 86.25 211 ILE A C 1
ATOM 1697 O O . ILE A 1 211 ? 9.109 -16.315 -4.998 1.00 86.25 211 ILE A O 1
ATOM 1701 N N . ARG A 1 212 ? 7.600 -17.210 -6.406 1.00 85.06 212 ARG A N 1
ATOM 1702 C CA . ARG A 1 212 ? 7.975 -16.393 -7.565 1.00 85.06 212 ARG A CA 1
ATOM 1703 C C . ARG A 1 212 ? 6.794 -15.566 -8.036 1.00 85.06 212 ARG A C 1
ATOM 1705 O O . ARG A 1 212 ? 5.745 -16.112 -8.366 1.00 85.06 212 ARG A O 1
ATOM 1712 N N . ASP A 1 213 ? 7.008 -14.262 -8.165 1.00 86.06 213 ASP A N 1
ATOM 1713 C CA . ASP A 1 213 ? 6.083 -13.377 -8.866 1.00 86.06 213 ASP A CA 1
ATOM 1714 C C . ASP A 1 213 ? 6.409 -13.386 -10.367 1.00 86.06 213 ASP A C 1
ATOM 1716 O O . ASP A 1 213 ? 7.270 -12.650 -10.865 1.00 86.06 213 ASP A O 1
ATOM 1720 N N . ALA A 1 214 ? 5.709 -14.252 -11.102 1.00 83.06 214 ALA A N 1
ATOM 1721 C CA . ALA A 1 214 ? 5.918 -14.436 -12.535 1.00 83.06 214 ALA A CA 1
ATOM 1722 C C . ALA A 1 214 ? 5.669 -13.153 -13.353 1.00 83.06 214 ALA A C 1
ATOM 1724 O O . ALA A 1 214 ? 6.314 -12.944 -14.389 1.00 83.06 214 ALA A O 1
ATOM 1725 N N . ILE A 1 215 ? 4.753 -12.286 -12.909 1.00 84.69 215 ILE A N 1
ATOM 1726 C CA . ILE A 1 215 ? 4.381 -11.063 -13.631 1.00 84.69 215 ILE A CA 1
ATOM 1727 C C . ILE A 1 215 ? 5.478 -10.015 -13.451 1.00 84.69 215 ILE A C 1
ATOM 1729 O O . ILE A 1 215 ? 5.976 -9.465 -14.445 1.00 84.69 215 ILE A O 1
ATOM 1733 N N . SER A 1 216 ? 5.889 -9.779 -12.204 1.00 87.38 216 SER A N 1
ATOM 1734 C CA . SER A 1 216 ? 6.969 -8.844 -11.884 1.00 87.38 216 SER A CA 1
ATOM 1735 C C . SER A 1 216 ? 8.285 -9.276 -12.528 1.00 87.38 216 SER A C 1
ATOM 1737 O O . SER A 1 216 ? 8.937 -8.474 -13.203 1.00 87.38 216 SER A O 1
ATOM 1739 N N . GLU A 1 217 ? 8.636 -10.564 -12.461 1.00 89.38 217 GLU A N 1
ATOM 1740 C CA . GLU A 1 217 ? 9.835 -11.084 -13.124 1.00 89.38 217 GLU A CA 1
ATOM 1741 C C . GLU A 1 217 ? 9.823 -10.837 -14.635 1.00 89.38 217 GLU A C 1
ATOM 1743 O O . GLU A 1 217 ? 10.830 -10.404 -15.205 1.00 89.38 217 GLU A O 1
ATOM 1748 N N . LYS A 1 218 ? 8.696 -11.099 -15.307 1.00 93.00 218 LYS A N 1
ATOM 1749 C CA . LYS A 1 218 ? 8.570 -10.889 -16.755 1.00 93.00 218 LYS A CA 1
ATOM 1750 C C . LYS A 1 218 ? 8.719 -9.411 -17.116 1.00 93.00 218 LYS A C 1
ATOM 1752 O O . LYS A 1 218 ? 9.410 -9.086 -18.087 1.00 93.00 218 LYS A O 1
ATOM 1757 N N . ARG A 1 219 ? 8.106 -8.514 -16.336 1.00 92.94 219 ARG A N 1
ATOM 1758 C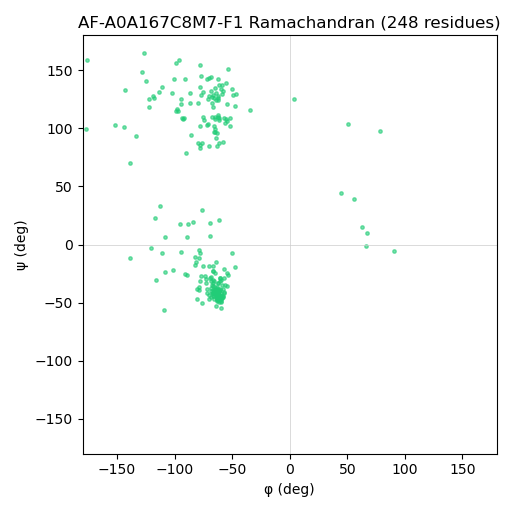 CA . ARG A 1 219 ? 8.229 -7.059 -16.519 1.00 92.94 219 ARG A CA 1
ATOM 1759 C C . ARG A 1 219 ? 9.677 -6.603 -16.315 1.00 92.94 219 ARG A C 1
ATOM 1761 O O . ARG A 1 219 ? 10.220 -5.929 -17.189 1.00 92.94 219 ARG A O 1
ATOM 1768 N N . ASN A 1 220 ? 10.321 -7.035 -15.234 1.00 92.75 220 ASN A N 1
ATOM 1769 C CA . ASN A 1 220 ? 11.695 -6.656 -14.896 1.00 92.75 220 ASN A CA 1
ATOM 1770 C C . ASN A 1 220 ? 12.708 -7.181 -15.919 1.00 92.75 220 ASN A C 1
ATOM 1772 O O . ASN A 1 220 ? 13.591 -6.437 -16.342 1.00 92.75 220 ASN A O 1
ATOM 1776 N N . LYS A 1 221 ? 12.549 -8.424 -16.394 1.00 94.00 221 LYS A N 1
ATOM 1777 C CA . LYS A 1 221 ? 13.377 -8.986 -17.478 1.00 94.00 221 LYS A CA 1
ATOM 1778 C C . LYS A 1 221 ? 13.274 -8.139 -18.748 1.00 94.00 221 LYS A C 1
ATOM 1780 O O . LYS A 1 221 ? 14.293 -7.820 -19.354 1.00 94.00 221 LYS A O 1
ATOM 1785 N N . LYS A 1 222 ? 12.060 -7.719 -19.125 1.00 94.81 222 LYS A N 1
ATOM 1786 C CA . LYS A 1 222 ? 11.837 -6.864 -20.302 1.00 94.81 222 LYS A CA 1
ATOM 1787 C C . LYS A 1 222 ? 12.470 -5.476 -20.145 1.00 94.81 222 LYS A C 1
ATOM 1789 O O . LYS A 1 222 ? 13.058 -4.981 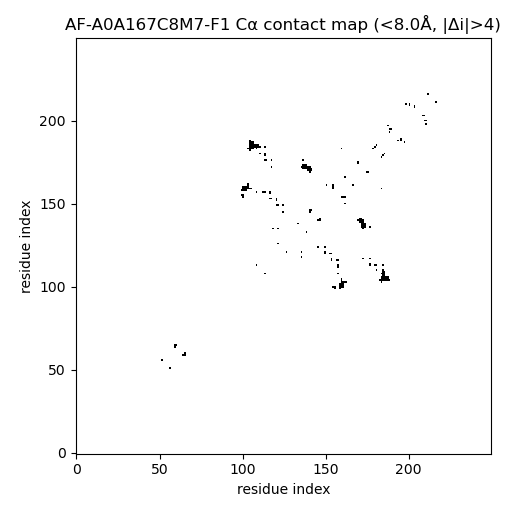-21.105 1.00 94.81 222 LYS A O 1
ATOM 1794 N N . LEU A 1 223 ? 12.352 -4.858 -18.967 1.00 95.25 223 LEU A N 1
ATOM 1795 C CA . LEU A 1 223 ? 12.953 -3.550 -18.680 1.00 95.25 223 LEU A CA 1
ATOM 1796 C C . LEU A 1 223 ? 14.480 -3.615 -18.738 1.00 95.25 223 LEU A C 1
ATOM 1798 O O . LEU A 1 223 ? 15.078 -2.902 -19.540 1.00 95.25 223 LEU A O 1
ATOM 1802 N N . ARG A 1 224 ? 15.090 -4.555 -18.008 1.00 95.69 224 ARG A N 1
ATOM 1803 C CA . ARG A 1 224 ? 16.548 -4.764 -18.012 1.00 95.69 224 ARG A CA 1
ATOM 1804 C C . ARG A 1 224 ? 17.088 -5.045 -19.411 1.00 95.69 224 ARG A C 1
ATOM 1806 O O . ARG A 1 224 ? 18.122 -4.513 -19.796 1.00 95.69 224 ARG A O 1
ATOM 1813 N N . PHE A 1 225 ? 16.372 -5.846 -20.202 1.00 97.06 225 PHE A N 1
ATOM 1814 C CA . PHE A 1 225 ? 16.748 -6.104 -21.591 1.00 97.06 225 PHE A CA 1
ATOM 1815 C C . PHE A 1 225 ? 16.720 -4.827 -22.442 1.00 97.06 225 PHE A C 1
ATOM 1817 O O . PHE A 1 225 ? 17.647 -4.569 -23.208 1.00 97.06 225 PHE A O 1
ATOM 1824 N N . LYS A 1 226 ? 15.675 -4.003 -22.296 1.00 97.31 226 LYS A N 1
ATOM 1825 C CA . LYS A 1 226 ? 15.554 -2.729 -23.015 1.00 97.31 226 LYS A CA 1
ATOM 1826 C C . LYS A 1 226 ? 16.674 -1.758 -22.629 1.00 97.31 226 LYS A C 1
ATOM 1828 O O . LYS A 1 226 ? 17.236 -1.117 -23.514 1.00 97.31 226 LYS A O 1
ATOM 1833 N N . GLU A 1 227 ? 17.000 -1.669 -21.344 1.00 97.38 227 GLU A N 1
ATOM 1834 C CA . GLU A 1 227 ? 18.096 -0.844 -20.825 1.00 97.38 227 GLU A CA 1
ATOM 1835 C C . GLU A 1 227 ? 19.453 -1.308 -21.357 1.00 97.38 227 GLU A C 1
ATOM 1837 O O . GLU A 1 227 ? 20.204 -0.497 -21.894 1.00 97.38 227 GLU A O 1
ATOM 1842 N N . ALA A 1 228 ? 19.736 -2.613 -21.309 1.00 97.31 228 ALA A N 1
ATOM 1843 C CA . ALA A 1 228 ? 20.970 -3.181 -21.849 1.00 97.31 228 ALA A CA 1
ATOM 1844 C C . ALA A 1 228 ? 21.115 -2.909 -23.356 1.00 97.31 228 ALA A C 1
ATOM 1846 O O . ALA A 1 228 ? 22.186 -2.528 -23.825 1.00 97.31 228 ALA A O 1
ATOM 1847 N N . LEU A 1 229 ? 20.024 -3.042 -24.114 1.00 97.81 229 LEU A N 1
ATOM 1848 C CA . LEU A 1 229 ? 20.011 -2.779 -25.552 1.00 97.81 229 LEU A CA 1
ATOM 1849 C C . LEU A 1 229 ? 20.195 -1.287 -25.873 1.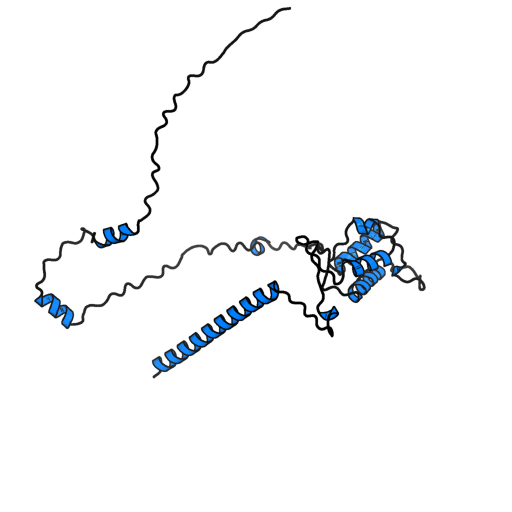00 97.81 229 LEU A C 1
AT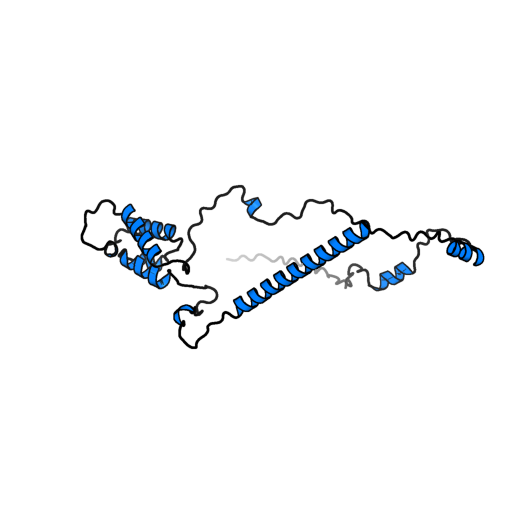OM 1851 O O . LEU A 1 229 ? 20.870 -0.945 -26.843 1.00 97.81 229 LEU A O 1
ATOM 1855 N N . ALA A 1 230 ? 19.623 -0.393 -25.063 1.00 97.06 230 ALA A N 1
ATOM 1856 C CA . ALA A 1 230 ? 19.858 1.044 -25.182 1.00 97.06 230 ALA A CA 1
ATOM 1857 C C . ALA A 1 230 ? 21.317 1.403 -24.858 1.00 97.06 230 ALA A C 1
ATOM 1859 O O . ALA A 1 230 ? 21.947 2.133 -25.622 1.00 97.06 230 ALA A O 1
ATOM 1860 N N . GLY A 1 231 ? 21.873 0.835 -23.784 1.00 97.50 231 GLY A N 1
ATOM 1861 C CA . GLY A 1 231 ? 23.275 1.007 -23.405 1.00 97.50 231 GLY A CA 1
ATOM 1862 C C . GLY A 1 231 ? 24.239 0.530 -24.493 1.00 97.50 231 GLY A C 1
ATOM 1863 O O . GLY A 1 231 ? 25.132 1.278 -24.884 1.00 97.50 231 GLY A O 1
ATOM 1864 N N . ALA A 1 232 ? 24.009 -0.662 -25.053 1.00 97.38 232 ALA A N 1
ATOM 1865 C CA . ALA A 1 232 ? 24.814 -1.205 -26.149 1.00 97.38 232 ALA A CA 1
ATOM 1866 C C . ALA A 1 232 ? 24.777 -0.304 -27.393 1.00 97.38 232 ALA A C 1
ATOM 1868 O O . ALA A 1 232 ? 25.824 0.044 -27.934 1.00 97.38 232 ALA A O 1
ATOM 1869 N N . ARG A 1 233 ? 23.585 0.155 -27.799 1.00 96.94 233 ARG A N 1
ATOM 1870 C CA . ARG A 1 233 ? 23.430 1.081 -28.934 1.00 96.94 233 ARG A CA 1
ATOM 1871 C C . ARG A 1 233 ? 24.144 2.410 -28.711 1.00 96.94 233 ARG A C 1
ATOM 1873 O O . ARG A 1 233 ? 24.718 2.952 -29.650 1.00 96.94 233 ARG A O 1
ATOM 1880 N N . ASN A 1 234 ? 24.093 2.949 -27.497 1.00 96.81 234 ASN A N 1
ATOM 1881 C CA . ASN A 1 234 ? 24.772 4.201 -27.174 1.00 96.81 234 ASN A CA 1
ATOM 1882 C C . ASN A 1 234 ? 26.297 4.026 -27.191 1.00 96.81 234 ASN A C 1
ATOM 1884 O O . ASN A 1 234 ? 26.994 4.878 -27.734 1.00 96.81 234 ASN A O 1
ATOM 1888 N N . ALA A 1 235 ? 26.809 2.904 -26.677 1.00 96.81 235 ALA A N 1
ATOM 1889 C CA . ALA A 1 235 ? 28.234 2.587 -26.723 1.00 96.81 235 ALA A CA 1
ATOM 1890 C C . ALA A 1 235 ? 28.742 2.374 -28.161 1.00 96.81 235 ALA A C 1
ATOM 1892 O O . ALA A 1 235 ? 29.822 2.851 -28.508 1.00 96.81 235 ALA A O 1
ATOM 1893 N N . GLU A 1 236 ? 27.967 1.699 -29.016 1.00 96.56 236 GLU A N 1
ATOM 1894 C CA . GLU A 1 236 ? 28.299 1.545 -30.439 1.00 96.56 236 GLU A CA 1
ATOM 1895 C C . GLU A 1 236 ? 28.336 2.888 -31.166 1.00 96.56 236 GLU A C 1
ATOM 1897 O O . GLU A 1 236 ? 29.290 3.155 -31.895 1.00 96.56 236 GLU A O 1
ATOM 1902 N N . LYS A 1 237 ? 27.341 3.753 -30.934 1.00 96.81 237 LYS A N 1
ATOM 1903 C CA . LYS A 1 237 ? 27.315 5.104 -31.510 1.00 96.81 237 LYS A CA 1
ATOM 1904 C C . LYS A 1 237 ? 28.516 5.936 -31.074 1.00 96.81 237 LYS A C 1
ATOM 1906 O O . LYS A 1 237 ? 29.180 6.500 -31.932 1.00 96.81 237 LYS A O 1
ATOM 1911 N N . ALA A 1 238 ? 28.838 5.946 -29.780 1.00 96.38 238 ALA A N 1
ATOM 1912 C CA . ALA A 1 238 ? 29.998 6.672 -29.267 1.00 96.38 238 ALA A CA 1
ATOM 1913 C C . ALA A 1 238 ? 31.304 6.184 -29.920 1.00 96.38 238 ALA A C 1
ATOM 1915 O O . ALA A 1 238 ? 32.099 6.989 -30.394 1.00 96.38 238 ALA A O 1
ATOM 1916 N N . ARG A 1 239 ? 31.489 4.862 -30.052 1.00 96.38 239 ARG A N 1
ATOM 1917 C CA . ARG A 1 239 ? 32.650 4.294 -30.762 1.00 96.38 239 ARG A CA 1
ATOM 1918 C C . ARG A 1 239 ? 32.693 4.695 -32.236 1.00 96.38 239 ARG A C 1
ATOM 1920 O O . ARG A 1 239 ? 33.768 4.977 -32.756 1.00 96.38 239 ARG A O 1
ATOM 1927 N N . GLN A 1 240 ? 31.552 4.699 -32.923 1.00 95.75 240 GLN A N 1
ATOM 1928 C CA . GLN A 1 240 ? 31.476 5.126 -34.322 1.00 95.75 240 GLN A CA 1
ATOM 1929 C C . GLN A 1 240 ? 31.826 6.608 -34.477 1.00 95.75 240 GLN A C 1
ATOM 1931 O O . GLN A 1 240 ? 32.587 6.959 -35.375 1.00 95.75 240 GLN A O 1
ATOM 1936 N N . GLU A 1 241 ? 31.321 7.465 -33.591 1.00 96.38 241 GLU A N 1
ATOM 1937 C CA . GLU A 1 241 ? 31.636 8.895 -33.571 1.00 96.38 241 GLU A CA 1
ATOM 1938 C C . GLU A 1 241 ? 33.129 9.140 -33.316 1.00 96.38 241 GLU A C 1
ATOM 1940 O O . GLU A 1 241 ? 33.750 9.912 -34.045 1.00 96.38 241 GLU A O 1
ATOM 1945 N N . GLU A 1 242 ? 33.739 8.425 -32.365 1.00 96.19 242 GLU A N 1
ATOM 1946 C CA . GLU A 1 242 ? 35.185 8.491 -32.114 1.00 96.19 242 GLU A CA 1
ATOM 1947 C C . GLU A 1 242 ? 36.016 8.066 -33.333 1.00 96.19 242 GLU A C 1
ATOM 1949 O O . GLU A 1 242 ? 37.016 8.708 -33.663 1.00 96.19 242 GLU A O 1
ATOM 1954 N N . LEU A 1 243 ? 35.624 6.984 -34.016 1.00 96.00 243 LEU A N 1
ATOM 1955 C CA . LEU A 1 243 ? 36.312 6.517 -35.224 1.00 96.00 243 LEU A CA 1
ATOM 1956 C C . LEU A 1 243 ? 36.183 7.518 -36.376 1.00 96.00 243 LEU A C 1
ATOM 1958 O O . LEU A 1 243 ? 37.168 7.773 -37.066 1.00 96.00 243 LEU A O 1
ATOM 1962 N N . LEU A 1 244 ? 35.002 8.115 -36.560 1.00 95.75 244 LEU A N 1
ATOM 1963 C CA . LEU A 1 244 ? 34.783 9.155 -37.567 1.00 95.75 244 LEU A CA 1
ATOM 1964 C C . LEU A 1 244 ? 35.616 10.406 -37.279 1.00 95.75 244 LEU A C 1
ATOM 1966 O O . LEU A 1 244 ? 36.229 10.947 -38.194 1.00 95.75 244 LEU A O 1
ATOM 1970 N N . GLN A 1 245 ? 35.690 10.844 -36.020 1.00 94.69 245 GLN A N 1
ATOM 1971 C CA . GLN A 1 245 ? 36.535 11.979 -35.636 1.00 94.69 245 GLN A CA 1
ATOM 1972 C C . GLN A 1 245 ? 38.020 11.693 -35.877 1.00 94.69 245 GLN A C 1
ATOM 1974 O O . GLN A 1 245 ? 38.731 12.555 -36.388 1.00 94.69 245 GLN A O 1
ATOM 1979 N N . LYS A 1 246 ? 38.493 10.480 -35.563 1.00 95.50 246 LYS A N 1
ATOM 1980 C CA . LYS A 1 246 ? 39.873 10.069 -35.865 1.00 95.50 246 LYS A CA 1
ATOM 1981 C C . LYS A 1 246 ? 40.159 10.079 -37.366 1.00 95.50 246 LYS A C 1
ATOM 1983 O O . LYS A 1 246 ? 41.201 10.586 -37.750 1.00 95.50 246 LYS A O 1
ATOM 1988 N N . ALA A 1 247 ? 39.237 9.572 -38.184 1.00 91.50 247 ALA A N 1
ATOM 1989 C CA . ALA A 1 247 ? 39.378 9.547 -39.641 1.00 91.50 247 ALA A CA 1
ATOM 1990 C C . ALA A 1 247 ? 39.309 10.941 -40.289 1.00 91.50 247 ALA A C 1
ATOM 1992 O O . ALA A 1 247 ? 39.891 11.150 -41.343 1.00 91.50 247 ALA A O 1
ATOM 1993 N N . LEU A 1 248 ? 38.589 11.891 -39.682 1.00 89.56 248 LEU A N 1
ATOM 1994 C CA . LEU A 1 248 ? 38.531 13.281 -40.150 1.00 89.56 248 LEU A CA 1
ATOM 1995 C C . LEU A 1 248 ? 39.785 14.089 -39.786 1.00 89.56 248 LEU A C 1
ATOM 1997 O O . LEU A 1 248 ? 40.094 15.061 -40.467 1.00 89.56 248 LEU A O 1
ATOM 2001 N N . ASN A 1 249 ? 40.475 13.709 -38.708 1.00 87.94 249 ASN A N 1
ATOM 2002 C CA . ASN A 1 249 ? 41.667 14.397 -38.206 1.00 87.94 249 ASN A CA 1
ATOM 2003 C C . ASN A 1 249 ? 42.991 13.797 -38.722 1.00 87.94 249 ASN A C 1
ATOM 2005 O O . ASN A 1 249 ? 44.050 14.346 -38.416 1.00 87.94 249 ASN A O 1
ATOM 2009 N N . SER A 1 250 ? 42.941 12.669 -39.438 1.00 65.75 250 SER A N 1
ATOM 2010 C CA . SER A 1 250 ? 44.079 12.009 -40.097 1.00 65.75 250 SER A CA 1
ATOM 2011 C C . SER A 1 250 ? 44.160 12.387 -41.568 1.00 65.75 250 SER A C 1
ATOM 2013 O O . SER A 1 250 ? 45.280 12.680 -42.032 1.00 65.75 250 SER A O 1
#

Secondary structure (DSSP, 8-state):
-------------------------------TTHHHHHHH---TTSPPPP---HHHHHHHHHTT---------------SPPPP---HHHHTTT----PPP-BS-BTT--HHHHHHHHHHHHHHH-TT----SS-GGG-B--SHHHHHHHHHHHHHHHTBPPPHHHHTT--BHHHHHHHIIIIIBT----TT-TT-----GGGGTTSS-----HHHHHHHHHHHHHHHHHHHHHHHHHHHHHHHHHHHH-